Protein AF-A0A8T9Q8M3-F1 (afdb_monomer)

InterPro domains:
  IPR001387 Cro/C1-type, helix-turn-helix domain [cd00093] (15-59)
  IPR010982 Lambda repressor-like, DNA-binding domain superfamily [G3DSA:1.10.260.40] (13-67)
  IPR010982 Lambda repressor-like, DNA-binding domain superfamily [SSF47413] (11-54)

Structure (mmCIF, N/CA/C/O backbone):
data_AF-A0A8T9Q8M3-F1
#
_entry.id   AF-A0A8T9Q8M3-F1
#
loop_
_atom_site.group_PDB
_atom_site.id
_atom_site.type_symbol
_atom_site.label_atom_id
_atom_site.label_alt_id
_atom_site.label_comp_id
_atom_site.label_asym_id
_atom_site.label_entity_id
_atom_site.label_seq_id
_atom_site.pdbx_PDB_ins_code
_atom_site.Cartn_x
_atom_site.Cartn_y
_atom_site.Cartn_z
_atom_site.occupancy
_atom_site.B_iso_or_equiv
_atom_site.auth_seq_id
_atom_site.auth_comp_id
_atom_site.auth_asym_id
_atom_site.auth_atom_id
_atom_site.pdbx_PDB_model_num
ATOM 1 N N . MET A 1 1 ? -10.009 -5.268 -59.974 1.00 33.75 1 MET A N 1
ATOM 2 C CA . MET A 1 1 ? -9.414 -4.330 -58.999 1.00 33.75 1 MET A CA 1
ATOM 3 C C . MET A 1 1 ? -8.338 -5.084 -58.240 1.00 33.75 1 MET A C 1
ATOM 5 O O . MET A 1 1 ? -8.672 -5.880 -57.376 1.00 33.75 1 MET A O 1
ATOM 9 N N . ALA A 1 2 ? -7.077 -4.929 -58.644 1.00 32.22 2 ALA A N 1
ATOM 10 C CA . ALA A 1 2 ? -5.934 -5.533 -57.966 1.00 32.22 2 ALA A CA 1
ATOM 11 C C . ALA A 1 2 ? -5.326 -4.473 -57.043 1.00 32.22 2 ALA A C 1
ATOM 13 O O . ALA A 1 2 ? -4.961 -3.393 -57.504 1.00 32.22 2 ALA A O 1
ATOM 14 N N . ILE A 1 3 ? -5.287 -4.757 -55.744 1.00 35.19 3 ILE A N 1
ATOM 15 C CA . ILE A 1 3 ? -4.583 -3.935 -54.763 1.00 35.19 3 ILE A CA 1
ATOM 16 C C . ILE A 1 3 ? -3.113 -4.335 -54.886 1.00 35.19 3 ILE A C 1
ATOM 18 O O . ILE A 1 3 ? -2.726 -5.419 -54.455 1.00 35.19 3 ILE A O 1
ATOM 22 N N . SER A 1 4 ? -2.321 -3.506 -55.564 1.00 31.88 4 SER A N 1
ATOM 23 C CA . SER A 1 4 ? -0.867 -3.667 -55.616 1.00 31.88 4 SER A CA 1
ATOM 24 C C . SER A 1 4 ? -0.295 -3.599 -54.195 1.00 31.88 4 SER A C 1
ATOM 26 O O . SER A 1 4 ? -0.785 -2.791 -53.402 1.00 31.88 4 SER A O 1
ATOM 28 N N . PRO A 1 5 ? 0.738 -4.391 -53.857 1.00 40.44 5 PRO A N 1
ATOM 29 C CA . PRO A 1 5 ? 1.439 -4.236 -52.590 1.00 40.44 5 PRO A CA 1
ATOM 30 C C . PRO A 1 5 ? 2.036 -2.827 -52.571 1.00 40.44 5 PRO A C 1
ATOM 32 O O . PRO A 1 5 ? 2.904 -2.498 -53.378 1.00 40.44 5 PRO A O 1
ATOM 35 N N . THR A 1 6 ? 1.507 -1.955 -51.716 1.00 45.59 6 THR A N 1
ATOM 36 C CA . THR A 1 6 ? 2.051 -0.616 -51.509 1.00 45.59 6 THR A CA 1
ATOM 37 C C . THR A 1 6 ? 3.462 -0.784 -50.978 1.00 45.59 6 THR A C 1
ATOM 39 O O . THR A 1 6 ? 3.638 -1.157 -49.821 1.00 45.59 6 THR A O 1
ATOM 42 N N . ALA A 1 7 ? 4.459 -0.546 -51.832 1.00 58.16 7 ALA A N 1
ATOM 43 C CA . ALA A 1 7 ? 5.815 -0.305 -51.377 1.00 58.16 7 ALA A CA 1
ATOM 44 C C . ALA A 1 7 ? 5.723 0.834 -50.359 1.00 58.16 7 ALA A C 1
ATOM 46 O O . ALA A 1 7 ? 5.338 1.951 -50.718 1.00 58.16 7 ALA A O 1
ATOM 47 N N . GLU A 1 8 ? 5.954 0.525 -49.084 1.00 67.44 8 GLU A N 1
ATOM 48 C CA . GLU A 1 8 ? 5.949 1.547 -48.047 1.00 67.44 8 GLU A CA 1
ATOM 49 C C . GLU A 1 8 ? 6.937 2.643 -48.455 1.00 67.44 8 GLU A C 1
ATOM 51 O O . GLU A 1 8 ? 8.046 2.336 -48.910 1.00 67.44 8 GLU A O 1
ATOM 56 N N . PRO A 1 9 ? 6.549 3.925 -48.356 1.00 84.00 9 PRO A N 1
ATOM 57 C CA . PRO A 1 9 ? 7.430 5.004 -48.756 1.00 84.00 9 PRO A CA 1
ATOM 58 C C . PRO A 1 9 ? 8.702 4.909 -47.919 1.00 84.00 9 PRO A C 1
ATOM 60 O O 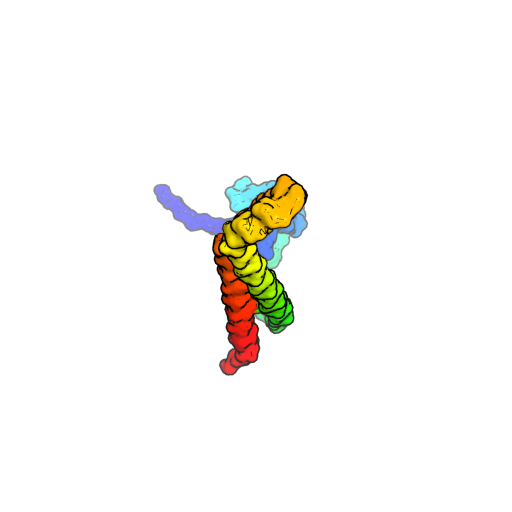. PRO A 1 9 ? 8.638 4.876 -46.692 1.00 84.00 9 PRO A O 1
ATOM 63 N N . LEU A 1 10 ? 9.861 4.886 -48.582 1.00 86.56 10 LEU A N 1
ATOM 64 C CA . LEU A 1 10 ? 11.180 4.720 -47.955 1.00 86.56 10 LEU A CA 1
ATOM 65 C C . LEU A 1 10 ? 11.380 5.635 -46.736 1.00 86.56 10 LEU A C 1
ATOM 67 O O . LEU A 1 10 ? 12.017 5.263 -45.756 1.00 86.56 10 LEU A O 1
ATOM 71 N N . LEU A 1 11 ? 10.783 6.826 -46.784 1.00 90.19 11 LEU A N 1
ATOM 72 C CA . LEU A 1 11 ? 10.807 7.804 -45.708 1.00 90.19 11 LEU A CA 1
ATOM 73 C C . LEU A 1 11 ? 10.121 7.306 -44.419 1.00 90.19 11 LEU A C 1
ATOM 75 O O . LEU A 1 11 ? 10.663 7.511 -43.334 1.00 90.19 11 LEU A O 1
ATOM 79 N N . LEU A 1 12 ? 8.990 6.602 -44.524 1.00 91.56 12 LEU A N 1
ATOM 80 C CA . LEU A 1 12 ? 8.298 5.987 -43.385 1.00 91.56 12 LEU A CA 1
ATOM 81 C C . LEU A 1 12 ? 9.119 4.838 -42.785 1.00 91.56 12 LEU A C 1
ATOM 83 O O . LEU A 1 12 ? 9.192 4.708 -41.561 1.00 91.56 12 LEU A O 1
ATOM 87 N N . VAL A 1 13 ? 9.773 4.043 -43.636 1.00 90.81 13 VAL A N 1
ATOM 88 C CA . VAL A 1 13 ? 10.648 2.940 -43.210 1.00 90.81 13 VAL A CA 1
ATOM 89 C C . VAL A 1 13 ? 11.838 3.485 -42.418 1.00 90.81 13 VAL A C 1
ATOM 91 O O . VAL A 1 13 ? 12.086 3.044 -41.299 1.00 90.81 13 VAL A O 1
ATOM 94 N N . VAL A 1 14 ? 12.520 4.509 -42.945 1.00 92.06 14 VAL A N 1
ATOM 95 C CA . VAL A 1 14 ? 13.632 5.194 -42.262 1.00 92.06 14 VAL A CA 1
ATOM 96 C C . VAL A 1 14 ? 13.168 5.781 -40.928 1.00 92.06 14 VAL A C 1
ATOM 98 O O . VAL A 1 14 ? 13.816 5.580 -39.902 1.00 92.06 14 VAL A O 1
ATOM 101 N N . ARG A 1 15 ? 12.023 6.471 -40.912 1.00 93.56 15 ARG A N 1
ATOM 102 C CA . ARG A 1 15 ? 11.483 7.083 -39.694 1.00 93.56 15 ARG A CA 1
ATOM 103 C C . ARG A 1 15 ? 11.196 6.044 -38.611 1.00 93.56 15 ARG A C 1
ATOM 105 O O . ARG A 1 15 ? 11.545 6.255 -37.454 1.00 93.56 15 ARG A O 1
ATOM 112 N N . THR A 1 16 ? 10.581 4.930 -38.993 1.00 90.38 16 THR A N 1
ATOM 113 C CA . THR A 1 16 ? 10.228 3.842 -38.073 1.00 90.38 16 THR A CA 1
ATOM 114 C C . THR A 1 16 ? 11.473 3.129 -37.555 1.00 90.38 16 THR A C 1
ATOM 116 O O . THR A 1 16 ? 11.570 2.884 -36.358 1.00 90.38 16 THR A O 1
ATOM 119 N N . TYR A 1 17 ? 12.452 2.871 -38.426 1.00 91.31 17 TYR A N 1
ATOM 120 C CA . TYR A 1 17 ? 13.710 2.220 -38.060 1.00 91.31 17 TYR A CA 1
ATOM 121 C C . TYR A 1 17 ? 14.501 3.011 -37.008 1.00 91.31 17 TYR A C 1
ATOM 123 O O . TYR A 1 17 ? 15.007 2.434 -36.050 1.00 91.31 17 TYR A O 1
ATOM 131 N N . TYR A 1 18 ? 14.570 4.338 -37.152 1.00 92.25 18 TYR A N 1
ATOM 132 C CA . TYR A 1 18 ? 15.295 5.209 -36.219 1.00 92.25 18 TYR A CA 1
ATOM 133 C C . TYR A 1 18 ? 14.436 5.767 -35.073 1.00 92.25 18 TYR A C 1
ATOM 135 O O . TYR A 1 18 ? 14.964 6.463 -34.209 1.00 92.25 18 TYR A O 1
ATOM 143 N N . GLY A 1 19 ? 13.126 5.502 -35.054 1.00 93.50 19 GLY A N 1
ATOM 144 C CA . GLY A 1 19 ? 12.210 6.053 -34.050 1.00 93.50 19 GLY A CA 1
ATOM 145 C C . GLY A 1 19 ? 12.036 7.577 -34.115 1.00 93.50 19 GLY A C 1
ATOM 146 O O . GLY A 1 19 ? 11.724 8.193 -33.101 1.00 93.50 19 GLY A O 1
ATOM 147 N N . LEU A 1 20 ? 12.237 8.191 -35.287 1.00 96.00 20 LEU A N 1
ATOM 148 C CA . LEU A 1 20 ? 12.188 9.647 -35.457 1.00 96.00 20 LEU A CA 1
ATOM 149 C C . LEU A 1 20 ? 10.745 10.176 -35.537 1.00 96.00 20 LEU A C 1
ATOM 151 O O . LEU A 1 20 ? 9.837 9.558 -36.107 1.00 96.00 20 LEU A O 1
ATOM 155 N N . ALA A 1 21 ? 10.525 11.387 -35.039 1.00 95.50 21 ALA A N 1
ATOM 156 C CA . ALA A 1 21 ? 9.340 12.176 -35.339 1.00 95.50 21 ALA A CA 1
ATOM 157 C C . ALA A 1 21 ? 9.430 12.792 -36.751 1.00 95.50 21 ALA A C 1
ATOM 159 O O . ALA A 1 21 ? 10.511 13.026 -37.292 1.00 95.50 21 ALA A O 1
ATOM 160 N N . GLN A 1 22 ? 8.280 13.129 -37.355 1.00 95.81 22 GLN A N 1
ATOM 161 C CA . GLN A 1 22 ? 8.247 13.790 -38.674 1.00 95.81 22 GLN A CA 1
ATOM 162 C C . GLN A 1 22 ? 9.011 15.121 -38.690 1.00 95.81 22 GLN A C 1
ATOM 164 O O . GLN A 1 22 ? 9.581 15.478 -39.716 1.00 95.81 22 GLN A O 1
ATOM 169 N N . GLN A 1 23 ? 8.996 15.862 -37.576 1.00 97.31 23 GLN A N 1
ATOM 170 C CA . GLN A 1 23 ? 9.712 17.133 -37.460 1.00 97.31 23 GLN A CA 1
ATOM 171 C C . GLN A 1 23 ? 11.229 16.919 -37.466 1.00 97.31 23 GLN A C 1
ATOM 173 O O . GLN A 1 23 ? 11.918 17.567 -38.239 1.00 97.31 23 GLN A O 1
ATOM 178 N N . GLU A 1 24 ? 11.731 15.958 -36.690 1.00 96.81 24 GLU A N 1
ATOM 179 C CA . GLU A 1 24 ? 13.166 15.650 -36.604 1.00 96.81 24 GLU A CA 1
ATOM 180 C C . GLU A 1 24 ? 13.723 15.204 -37.960 1.00 96.81 24 GLU A C 1
ATOM 182 O O . GLU A 1 24 ? 14.799 15.628 -38.385 1.00 96.81 24 GLU A O 1
ATOM 187 N N . LEU A 1 25 ? 12.949 14.394 -38.687 1.00 96.06 25 LEU A N 1
ATOM 188 C CA . LEU A 1 25 ? 13.306 13.987 -40.040 1.00 96.06 25 LEU A CA 1
ATOM 189 C C . LEU A 1 25 ? 13.241 15.162 -41.026 1.00 96.06 25 LEU A C 1
ATOM 191 O O . LEU A 1 25 ? 14.103 15.278 -41.892 1.00 96.06 25 LEU A O 1
ATOM 195 N N . ALA A 1 26 ? 12.263 16.060 -40.892 1.00 96.56 26 ALA A N 1
ATOM 196 C CA . ALA A 1 26 ? 12.169 17.260 -41.720 1.00 96.56 26 ALA A CA 1
ATOM 197 C C . ALA A 1 26 ? 13.371 18.197 -41.511 1.00 96.56 26 ALA A C 1
ATOM 199 O O . ALA A 1 26 ? 13.962 18.653 -42.493 1.00 96.56 26 ALA A O 1
ATOM 200 N N . ASP A 1 27 ? 13.775 18.405 -40.256 1.00 97.25 27 ASP A N 1
ATOM 201 C CA . ASP A 1 27 ? 14.932 19.220 -39.881 1.00 97.25 27 ASP A CA 1
ATOM 202 C C . ASP A 1 27 ? 16.225 18.631 -40.461 1.00 97.25 27 ASP A C 1
ATOM 204 O O . ASP A 1 27 ? 17.016 19.344 -41.085 1.00 97.25 27 ASP A O 1
ATOM 208 N N . PHE A 1 28 ? 16.404 17.308 -40.360 1.00 95.88 28 PHE A N 1
ATOM 209 C CA . PHE A 1 28 ? 17.540 16.615 -40.971 1.00 95.88 28 PHE A CA 1
ATOM 210 C C . PHE A 1 28 ? 17.555 16.752 -42.501 1.00 95.88 28 PHE A C 1
ATOM 212 O O . PHE A 1 28 ? 18.598 17.017 -43.104 1.00 95.88 28 PHE A O 1
ATOM 219 N N . LEU A 1 29 ? 16.400 16.601 -43.150 1.00 95.75 29 LEU A N 1
ATOM 220 C CA . LEU A 1 29 ? 16.265 16.696 -44.604 1.00 95.75 29 LEU A CA 1
ATOM 221 C C . LEU A 1 29 ? 16.312 18.146 -45.125 1.00 95.75 29 LEU A C 1
ATOM 223 O O . LEU A 1 29 ? 16.488 18.346 -46.327 1.00 95.75 29 LEU A O 1
ATOM 227 N N . GLY A 1 30 ? 16.194 19.149 -44.248 1.00 96.38 30 GLY A N 1
ATOM 228 C CA . GLY A 1 30 ? 16.134 20.565 -44.620 1.00 96.38 30 GLY A CA 1
ATOM 229 C C . GLY A 1 30 ? 14.821 20.952 -45.309 1.00 96.38 30 GLY A C 1
ATOM 230 O O . GLY A 1 30 ? 14.818 21.801 -46.200 1.00 96.38 30 GLY A O 1
ATOM 231 N N . VAL A 1 31 ? 13.713 20.303 -44.943 1.00 96.62 31 VAL A N 1
ATOM 232 C CA . VAL A 1 31 ? 12.375 20.540 -45.508 1.00 96.62 31 VAL A CA 1
ATOM 233 C C . VAL A 1 31 ? 11.361 20.833 -44.405 1.00 96.62 31 VAL A C 1
ATOM 235 O O . VAL A 1 31 ? 11.651 20.704 -43.222 1.00 96.62 31 VAL A O 1
ATOM 238 N N . SER A 1 32 ? 10.140 21.228 -44.768 1.00 97.44 32 SER A N 1
ATOM 239 C CA . SER A 1 32 ? 9.074 21.398 -43.779 1.00 97.44 32 SER A CA 1
ATOM 240 C C . SER A 1 32 ? 8.455 20.056 -43.379 1.00 97.44 32 SER A C 1
ATOM 242 O O . SER A 1 32 ? 8.315 19.142 -44.196 1.00 97.44 32 SER A O 1
ATOM 244 N N . ARG A 1 33 ? 7.969 19.963 -42.137 1.00 97.06 33 ARG A N 1
ATOM 245 C CA . ARG A 1 33 ? 7.187 18.812 -41.654 1.00 97.06 33 ARG A CA 1
ATOM 246 C C . ARG A 1 33 ? 5.977 18.49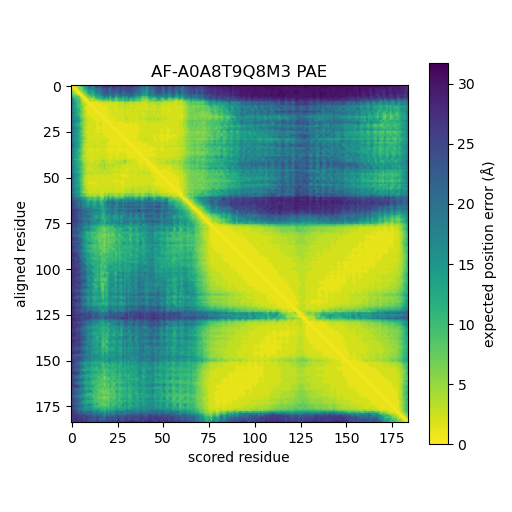9 -42.538 1.00 97.06 33 ARG A C 1
ATOM 248 O O . ARG A 1 33 ? 5.661 17.336 -42.767 1.00 97.06 33 ARG A O 1
ATOM 255 N N . GLY A 1 34 ? 5.307 19.531 -43.054 1.00 96.56 34 GLY A N 1
ATOM 256 C CA . GLY A 1 34 ? 4.176 19.361 -43.970 1.00 96.56 34 GLY A CA 1
ATOM 257 C C . GLY A 1 34 ? 4.579 18.668 -45.273 1.00 96.56 34 GLY A C 1
ATOM 258 O O . GLY A 1 34 ? 3.830 17.834 -45.777 1.00 96.56 34 GLY A O 1
ATOM 259 N N . LEU A 1 35 ? 5.779 18.953 -45.794 1.00 94.00 35 LEU A N 1
ATOM 260 C CA . LEU A 1 35 ? 6.298 18.259 -46.969 1.00 94.00 35 LEU A CA 1
ATOM 261 C C . LEU A 1 35 ? 6.589 16.787 -46.665 1.00 94.00 35 LEU A C 1
ATOM 263 O O . LEU A 1 35 ? 6.218 15.936 -47.466 1.00 94.00 35 LEU A O 1
ATOM 267 N N . VAL A 1 36 ? 7.161 16.482 -45.497 1.00 94.19 36 VAL A N 1
ATOM 268 C CA . VAL A 1 36 ? 7.370 15.099 -45.037 1.00 94.19 36 VAL A CA 1
ATOM 269 C C . VAL A 1 36 ? 6.054 14.316 -45.000 1.00 94.19 36 VAL A C 1
ATOM 271 O O . VAL A 1 36 ? 5.967 13.256 -45.610 1.00 94.19 36 VAL A O 1
ATOM 274 N N . ALA A 1 37 ? 4.997 14.863 -44.392 1.00 94.25 37 ALA A N 1
ATOM 275 C CA . ALA A 1 37 ? 3.688 14.203 -44.338 1.00 94.25 37 ALA A CA 1
ATOM 276 C C . ALA A 1 37 ? 3.066 13.977 -45.735 1.00 94.25 37 ALA A C 1
ATOM 278 O O . ALA A 1 37 ? 2.439 12.948 -45.999 1.00 94.25 37 ALA A O 1
ATOM 279 N N . LEU A 1 38 ? 3.248 14.925 -46.660 1.00 93.00 38 LEU A N 1
ATOM 280 C CA . LEU A 1 38 ? 2.783 14.780 -48.043 1.00 93.00 38 LEU A CA 1
ATOM 281 C C . LEU A 1 38 ? 3.583 13.726 -48.820 1.00 93.00 38 LEU A C 1
ATOM 283 O O . LEU A 1 38 ? 3.016 13.040 -49.666 1.00 93.00 38 LEU A O 1
ATOM 287 N N . VAL A 1 39 ? 4.874 13.570 -48.533 1.00 92.56 39 VAL A N 1
ATOM 288 C CA . VAL A 1 39 ? 5.714 12.526 -49.135 1.00 92.56 39 VAL A CA 1
ATOM 289 C C . VAL A 1 39 ? 5.361 11.146 -48.575 1.00 92.56 39 VAL A C 1
ATOM 291 O O . VAL A 1 39 ? 5.188 10.210 -49.351 1.00 92.56 39 VAL A O 1
ATOM 294 N N . GLU A 1 40 ? 5.161 11.012 -47.258 1.00 92.19 40 GLU A N 1
ATOM 295 C CA . GLU A 1 40 ? 4.717 9.751 -46.630 1.00 92.19 40 GLU A CA 1
ATOM 296 C C . GLU A 1 40 ? 3.347 9.285 -47.146 1.00 92.19 40 GLU A C 1
ATOM 298 O O . GLU A 1 40 ? 3.051 8.097 -47.155 1.00 92.19 40 GLU A O 1
ATOM 303 N N . THR A 1 41 ? 2.499 10.203 -47.606 1.00 91.06 41 THR A N 1
ATOM 304 C CA . THR A 1 41 ? 1.191 9.870 -48.197 1.00 91.06 41 THR A CA 1
ATOM 305 C C . THR A 1 41 ? 1.235 9.711 -49.720 1.00 91.06 41 THR A C 1
ATOM 307 O O . THR A 1 41 ? 0.188 9.555 -50.351 1.00 91.06 41 THR A O 1
ATOM 310 N N . GLY A 1 42 ? 2.423 9.781 -50.333 1.00 88.94 42 GLY A N 1
ATOM 311 C CA . GLY A 1 42 ? 2.614 9.683 -51.783 1.00 88.94 42 GLY A CA 1
ATOM 312 C C . GLY A 1 42 ? 2.031 10.860 -52.574 1.00 88.94 42 GLY A C 1
ATOM 313 O O . GLY A 1 42 ? 1.849 10.769 -53.785 1.00 88.94 42 GLY A O 1
ATOM 314 N N . ARG A 1 43 ? 1.698 11.970 -51.904 1.00 90.88 43 ARG A N 1
ATOM 315 C CA . ARG A 1 43 ? 1.089 13.167 -52.508 1.00 90.88 43 ARG A CA 1
ATOM 316 C C . ARG A 1 43 ? 2.118 14.133 -53.089 1.00 90.88 43 ARG A C 1
ATOM 318 O O . ARG A 1 43 ? 1.750 14.973 -53.908 1.00 90.88 43 ARG A O 1
ATOM 325 N N . ARG A 1 44 ? 3.380 14.053 -52.657 1.00 90.81 44 ARG A N 1
ATOM 326 C CA . ARG A 1 44 ? 4.503 14.847 -53.179 1.00 90.81 44 ARG A CA 1
ATOM 327 C C . ARG A 1 44 ? 5.787 14.031 -53.235 1.00 90.81 44 ARG A C 1
ATOM 329 O O . ARG A 1 44 ? 5.934 13.051 -52.514 1.00 90.81 44 ARG A O 1
ATOM 336 N N . THR A 1 45 ? 6.717 14.483 -54.066 1.00 90.25 45 THR A N 1
ATOM 337 C CA . THR A 1 45 ? 8.100 14.003 -54.105 1.00 90.25 45 THR A CA 1
ATOM 338 C C . THR A 1 45 ? 9.004 14.920 -53.281 1.00 90.25 45 THR A C 1
ATOM 340 O O . THR A 1 45 ? 8.673 16.085 -53.031 1.00 90.25 45 THR A O 1
ATOM 343 N N . LEU A 1 46 ?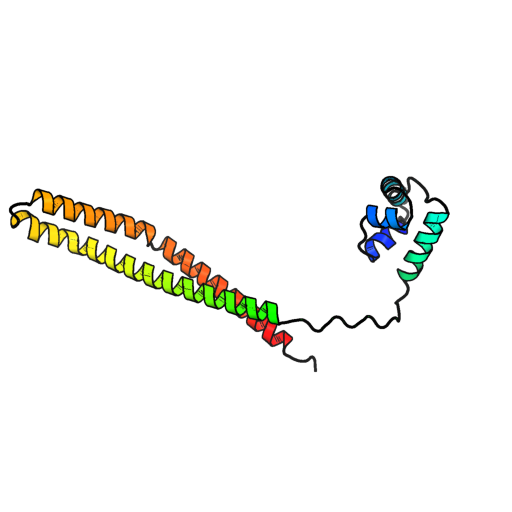 10.132 14.384 -52.815 1.00 91.44 46 LEU A N 1
ATOM 344 C CA . LEU A 1 46 ? 11.132 15.172 -52.102 1.00 91.44 46 LEU A CA 1
ATOM 345 C C . LEU A 1 46 ? 11.938 16.020 -53.093 1.00 91.44 46 LEU A C 1
ATOM 347 O O . LEU A 1 46 ? 12.115 15.635 -54.246 1.00 91.44 46 LEU A O 1
ATOM 351 N N . PRO A 1 47 ? 12.449 17.184 -52.666 1.00 93.06 47 PRO A N 1
ATOM 352 C CA . PRO A 1 47 ? 13.414 17.913 -53.467 1.00 93.06 47 PRO A CA 1
ATOM 353 C C . PRO A 1 47 ? 14.729 17.111 -53.547 1.00 93.06 47 PRO A C 1
ATOM 355 O O . PRO A 1 47 ? 15.116 16.493 -52.550 1.00 93.06 47 PRO A O 1
ATOM 358 N N . PRO A 1 48 ? 15.476 17.185 -54.665 1.00 92.44 48 PRO A N 1
ATOM 359 C CA . PRO A 1 48 ? 16.726 16.442 -54.856 1.00 92.44 48 PRO A CA 1
ATOM 360 C C . PRO A 1 48 ? 17.730 16.491 -53.684 1.00 92.44 48 PRO A C 1
ATOM 362 O O . PRO A 1 48 ? 18.257 15.443 -53.314 1.00 92.44 48 PRO A O 1
ATOM 365 N N . PRO A 1 49 ? 17.995 17.641 -53.020 1.00 91.31 49 PRO A N 1
ATOM 366 C CA . PRO A 1 49 ? 18.908 17.659 -51.872 1.00 91.31 49 PRO A CA 1
ATOM 367 C C . PRO A 1 49 ? 18.405 16.840 -50.672 1.00 91.31 49 PRO A C 1
ATOM 369 O O . PRO A 1 49 ? 19.215 16.275 -49.938 1.00 91.31 49 PRO A O 1
ATOM 372 N N . ALA A 1 50 ? 17.087 16.749 -50.471 1.00 92.81 50 ALA A N 1
ATOM 373 C CA . ALA A 1 50 ? 16.498 15.925 -49.421 1.00 92.81 50 ALA A CA 1
ATOM 374 C C . ALA A 1 50 ? 16.526 14.436 -49.796 1.00 92.81 50 ALA A C 1
ATOM 376 O O . ALA A 1 50 ? 16.754 13.601 -48.927 1.00 92.81 50 ALA A O 1
ATOM 377 N N . GLU A 1 51 ? 16.371 14.088 -51.076 1.00 92.50 51 GLU A N 1
ATOM 378 C CA . GLU A 1 51 ? 16.513 12.702 -51.546 1.00 92.50 51 GLU A CA 1
ATOM 379 C C . GLU A 1 51 ? 17.924 12.160 -51.303 1.00 92.50 51 GLU A C 1
ATOM 381 O O . GLU A 1 51 ? 18.072 11.050 -50.798 1.00 92.50 51 GLU A O 1
ATOM 386 N N . VAL A 1 52 ? 18.962 12.965 -51.561 1.00 92.75 52 VAL A N 1
ATOM 387 C CA . VAL A 1 52 ? 20.356 12.587 -51.271 1.00 92.75 52 VAL A CA 1
ATOM 388 C C . VAL A 1 52 ? 20.557 12.327 -49.774 1.00 92.75 52 VAL A C 1
ATOM 390 O O . VAL A 1 52 ? 21.167 11.330 -49.394 1.00 92.75 52 VAL A O 1
ATOM 393 N N . ARG A 1 53 ? 20.011 13.184 -48.902 1.00 92.38 53 ARG A N 1
ATOM 394 C CA . ARG A 1 53 ? 20.090 12.996 -47.442 1.00 92.38 53 ARG A CA 1
ATOM 395 C C . ARG A 1 53 ? 19.307 11.772 -46.966 1.00 92.38 53 ARG A C 1
ATOM 397 O O . ARG A 1 53 ? 19.786 11.046 -46.098 1.00 92.38 53 ARG A O 1
ATOM 404 N N . LEU A 1 54 ? 18.133 11.519 -47.543 1.00 92.38 54 LEU A N 1
ATOM 405 C CA . LEU A 1 54 ? 17.345 10.324 -47.249 1.00 92.38 54 LEU A CA 1
ATOM 406 C C . LEU A 1 54 ? 18.082 9.054 -47.692 1.00 92.38 54 LEU A C 1
ATOM 408 O O . LEU A 1 54 ? 18.103 8.078 -46.945 1.00 92.38 54 LEU A O 1
ATOM 412 N N . ALA A 1 55 ? 18.733 9.084 -48.859 1.00 90.75 55 ALA A N 1
ATOM 413 C CA . ALA A 1 55 ? 19.537 7.978 -49.363 1.00 90.75 55 ALA A CA 1
ATOM 414 C C . ALA A 1 55 ? 20.658 7.606 -48.376 1.00 90.75 55 ALA A C 1
ATOM 416 O O . ALA A 1 55 ? 20.832 6.422 -48.084 1.00 90.75 55 ALA A O 1
ATOM 417 N N . LEU A 1 56 ? 21.336 8.602 -47.785 1.00 90.31 56 LEU A N 1
ATOM 418 C CA . LEU A 1 56 ? 22.360 8.382 -46.755 1.00 90.31 56 LEU A CA 1
ATOM 419 C C . LEU A 1 56 ? 21.815 7.642 -45.526 1.00 90.31 56 LEU A C 1
ATOM 421 O O . LEU A 1 56 ? 22.440 6.687 -45.078 1.00 90.31 56 LEU A O 1
ATOM 425 N N . LEU A 1 57 ? 20.648 8.033 -45.001 1.00 89.44 57 LEU A N 1
ATOM 426 C CA . LEU A 1 57 ? 20.028 7.326 -43.872 1.00 89.44 57 LEU A CA 1
ATOM 427 C C . LEU A 1 57 ? 19.580 5.915 -44.267 1.00 89.44 57 LEU A C 1
ATOM 429 O O . LEU A 1 57 ? 19.845 4.951 -43.553 1.00 89.44 57 LEU A O 1
ATOM 433 N N . SER A 1 58 ? 18.936 5.778 -45.426 1.00 90.81 58 SER A N 1
ATOM 434 C CA . SER A 1 58 ? 18.405 4.493 -45.889 1.00 90.81 58 SER A CA 1
ATOM 435 C C . SER A 1 58 ? 19.488 3.446 -46.165 1.00 90.81 58 SER A C 1
ATOM 437 O O . SER A 1 58 ? 19.241 2.256 -45.979 1.00 90.81 58 SER A O 1
ATOM 439 N N . ALA A 1 59 ? 20.711 3.867 -46.510 1.00 88.12 59 ALA A N 1
ATOM 440 C CA . ALA A 1 59 ? 21.848 2.972 -46.726 1.00 88.12 59 ALA A CA 1
ATOM 441 C C . ALA A 1 59 ? 22.214 2.133 -45.484 1.00 88.12 59 ALA A C 1
ATOM 443 O O . ALA A 1 59 ? 22.875 1.100 -45.605 1.00 88.12 59 ALA A O 1
ATOM 444 N N . HIS A 1 60 ? 21.770 2.557 -44.298 1.00 81.19 60 HIS A N 1
ATOM 445 C CA . HIS A 1 60 ? 22.016 1.890 -43.020 1.00 81.19 60 HIS A CA 1
ATOM 446 C C . HIS A 1 60 ? 20.789 1.158 -42.453 1.00 81.19 60 HIS A C 1
ATOM 448 O O . HIS A 1 60 ? 20.910 0.494 -41.429 1.00 81.19 60 HIS A O 1
ATOM 454 N N . VAL A 1 61 ? 19.630 1.231 -43.119 1.00 81.75 61 VAL A N 1
ATOM 455 C CA . VAL A 1 61 ? 18.370 0.607 -42.664 1.00 81.75 61 VAL A CA 1
ATOM 456 C C . VAL A 1 61 ? 18.323 -0.904 -42.942 1.00 81.75 61 VAL A C 1
ATOM 458 O O . VAL A 1 61 ? 17.520 -1.621 -42.356 1.00 81.75 61 VAL A O 1
ATOM 461 N N . SER A 1 62 ? 19.204 -1.427 -43.798 1.00 64.50 62 SER A N 1
ATOM 462 C CA . SER A 1 62 ? 19.266 -2.869 -44.118 1.00 64.50 62 SER A CA 1
ATOM 463 C C . SER A 1 62 ? 20.662 -3.469 -44.016 1.00 64.50 62 SER A C 1
ATOM 465 O O . SER A 1 62 ? 20.842 -4.669 -44.207 1.00 64.50 62 SER A O 1
ATOM 467 N N . ARG A 1 63 ? 21.671 -2.644 -43.734 1.00 59.97 63 ARG A N 1
ATOM 468 C CA . ARG A 1 63 ? 23.030 -3.127 -43.541 1.00 59.97 63 ARG A CA 1
ATOM 469 C C . ARG A 1 63 ? 23.126 -3.545 -42.084 1.00 59.97 63 ARG A C 1
ATOM 471 O O . ARG A 1 63 ? 23.112 -2.671 -41.223 1.00 59.97 63 ARG A O 1
ATOM 478 N N . GLU A 1 64 ? 23.198 -4.851 -41.818 1.00 51.78 64 GLU A N 1
ATOM 479 C CA . GLU A 1 64 ? 23.679 -5.368 -40.534 1.00 51.78 64 GLU A CA 1
ATOM 480 C C . GLU A 1 64 ? 25.010 -4.671 -40.256 1.00 51.78 64 GLU A C 1
ATOM 482 O O . GLU A 1 64 ? 26.041 -4.962 -40.868 1.00 51.78 64 GLU A O 1
ATOM 487 N N . ALA A 1 65 ? 24.955 -3.620 -39.446 1.00 51.84 65 ALA A N 1
ATOM 488 C CA . ALA A 1 65 ? 26.113 -2.812 -39.167 1.00 51.84 65 ALA A CA 1
ATOM 489 C C . ALA A 1 65 ? 27.041 -3.679 -38.319 1.00 51.84 65 ALA A C 1
ATOM 491 O O . ALA A 1 65 ? 26.808 -3.866 -37.131 1.00 51.84 65 ALA A O 1
ATOM 492 N N . THR A 1 66 ? 28.120 -4.181 -38.915 1.00 51.94 66 THR A N 1
ATOM 493 C CA . THR A 1 66 ? 29.245 -4.835 -38.227 1.00 51.94 66 THR A CA 1
ATOM 494 C C . THR A 1 66 ? 30.084 -3.850 -37.404 1.00 51.94 66 THR A C 1
ATOM 496 O O . THR A 1 66 ? 31.244 -4.112 -37.088 1.00 51.94 66 THR A O 1
ATOM 499 N N . CYS A 1 67 ? 29.517 -2.700 -37.029 1.00 54.75 67 CYS A N 1
ATOM 500 C CA . CYS A 1 67 ? 30.093 -1.893 -35.970 1.00 54.75 67 CYS A CA 1
ATOM 501 C C . CYS A 1 67 ? 29.928 -2.672 -34.663 1.00 54.75 67 CYS A C 1
ATOM 503 O O . CYS A 1 67 ? 28.824 -3.155 -34.401 1.00 54.75 67 CYS A O 1
ATOM 505 N N . PRO A 1 68 ? 30.974 -2.796 -33.829 1.00 56.34 68 PRO A N 1
ATOM 506 C CA . PRO A 1 68 ? 30.791 -3.316 -32.488 1.00 56.34 68 PRO A CA 1
ATOM 507 C C . PRO A 1 68 ? 29.834 -2.356 -31.785 1.00 56.34 68 PRO A C 1
ATOM 509 O O . PRO A 1 68 ? 30.205 -1.232 -31.441 1.00 56.34 68 PRO A O 1
ATOM 512 N N . ALA A 1 69 ? 28.572 -2.764 -31.654 1.00 60.84 69 ALA A N 1
ATOM 513 C CA . ALA A 1 69 ? 27.629 -2.071 -30.806 1.00 60.84 69 ALA A CA 1
ATOM 514 C C . ALA A 1 69 ? 28.309 -1.965 -29.443 1.00 60.84 69 ALA A C 1
ATOM 516 O O . ALA A 1 69 ? 28.737 -2.982 -28.893 1.00 60.84 69 ALA A O 1
ATOM 517 N N . SER A 1 70 ? 28.484 -0.738 -28.945 1.00 64.25 70 SER A N 1
ATOM 518 C CA . SER A 1 70 ? 28.948 -0.540 -27.577 1.00 64.25 70 SER A CA 1
ATOM 519 C C . SER A 1 70 ? 28.027 -1.376 -26.701 1.00 64.25 70 SER A C 1
ATOM 521 O O . SER A 1 70 ? 26.813 -1.152 -26.708 1.00 64.25 70 SER A O 1
ATOM 523 N N . SER A 1 71 ? 28.576 -2.413 -26.064 1.00 68.31 71 SER A N 1
ATOM 524 C CA . SER A 1 71 ? 27.789 -3.324 -25.246 1.00 68.31 71 SER A CA 1
ATOM 525 C C . SER A 1 71 ? 27.038 -2.471 -24.239 1.00 68.31 71 SER A C 1
ATOM 527 O O . SER A 1 71 ? 27.666 -1.686 -23.521 1.00 68.31 71 SER A O 1
ATOM 529 N N . LEU A 1 72 ? 25.709 -2.586 -24.225 1.00 69.56 72 LEU A N 1
ATOM 530 C CA . LEU A 1 72 ? 24.903 -1.913 -23.217 1.00 69.56 72 LEU A CA 1
ATOM 531 C C . LEU A 1 72 ? 25.522 -2.206 -21.844 1.00 69.56 72 LEU A C 1
ATOM 533 O O . LEU A 1 72 ? 25.936 -3.348 -21.603 1.00 69.56 72 LEU A O 1
ATOM 537 N N . PRO A 1 73 ? 25.640 -1.196 -20.964 1.00 72.25 73 PRO A N 1
ATOM 538 C CA . PRO A 1 73 ? 26.151 -1.435 -19.627 1.00 72.25 73 PRO A CA 1
ATOM 539 C C . PRO A 1 73 ? 25.308 -2.531 -18.977 1.00 72.25 73 PRO A C 1
ATOM 541 O O . PRO A 1 73 ? 24.091 -2.589 -19.180 1.00 72.25 73 PRO A O 1
ATOM 544 N N . ALA A 1 74 ? 25.969 -3.413 -18.227 1.00 73.62 74 ALA A N 1
ATOM 545 C CA . ALA A 1 74 ? 25.293 -4.485 -17.514 1.00 73.62 74 ALA A CA 1
ATOM 546 C C . ALA A 1 74 ? 24.098 -3.919 -16.722 1.00 73.62 74 ALA A C 1
ATOM 548 O O . ALA A 1 74 ? 24.193 -2.801 -16.199 1.00 73.62 74 ALA A O 1
ATOM 549 N N . PRO A 1 75 ? 22.975 -4.656 -16.639 1.00 76.38 75 PRO A N 1
ATOM 550 C CA . PRO A 1 75 ? 21.785 -4.176 -15.954 1.00 76.38 75 PRO A CA 1
ATOM 551 C C . PRO A 1 75 ? 22.137 -3.733 -14.531 1.00 76.38 75 PRO A C 1
ATOM 553 O O . PRO A 1 75 ? 22.659 -4.504 -13.725 1.00 76.38 75 PRO A O 1
ATOM 556 N N . ALA A 1 76 ? 21.866 -2.464 -14.228 1.00 85.38 76 ALA A N 1
ATOM 557 C CA . ALA A 1 76 ? 22.063 -1.924 -12.894 1.00 85.38 76 ALA A CA 1
ATOM 558 C C . ALA A 1 76 ? 20.924 -2.415 -11.991 1.00 85.38 76 ALA A C 1
ATOM 560 O O . ALA A 1 76 ? 19.792 -1.946 -12.085 1.00 85.38 76 ALA A O 1
ATOM 561 N N . TRP A 1 77 ? 21.224 -3.365 -11.105 1.00 90.19 77 TRP A N 1
ATOM 562 C CA . TRP A 1 77 ? 20.248 -3.957 -10.180 1.00 90.19 77 TRP A CA 1
ATOM 563 C C . TRP A 1 77 ? 19.976 -3.099 -8.929 1.00 90.19 77 TRP A C 1
ATOM 565 O O . TRP A 1 77 ? 19.042 -3.376 -8.174 1.00 90.19 77 TRP A O 1
ATOM 575 N N . GLU A 1 78 ? 20.756 -2.037 -8.701 1.00 92.19 78 GLU A N 1
ATOM 576 C CA . GLU A 1 78 ? 20.640 -1.159 -7.526 1.00 92.19 78 GLU A CA 1
ATOM 577 C C . GLU A 1 78 ? 19.249 -0.505 -7.367 1.00 92.19 78 GLU A C 1
ATOM 579 O O . GLU A 1 78 ? 18.696 -0.572 -6.260 1.00 92.19 78 GLU A O 1
ATOM 584 N N . PRO A 1 79 ? 18.618 0.071 -8.416 1.00 94.19 79 PRO A N 1
ATOM 585 C CA . PRO A 1 79 ? 17.283 0.658 -8.287 1.00 94.19 79 PRO A CA 1
ATOM 586 C C . PRO A 1 79 ? 16.244 -0.371 -7.834 1.00 94.19 79 PRO A C 1
ATOM 588 O O . PRO A 1 79 ? 15.364 -0.070 -7.025 1.00 94.19 79 PRO A O 1
ATOM 591 N N . LEU A 1 80 ? 16.388 -1.611 -8.301 1.00 94.81 80 LEU A N 1
ATOM 592 C CA . LEU A 1 80 ? 15.493 -2.708 -7.973 1.00 94.81 80 LEU A CA 1
ATOM 593 C C . LEU A 1 80 ? 15.675 -3.159 -6.507 1.00 94.81 80 LEU A C 1
ATOM 595 O O . LEU A 1 80 ? 14.693 -3.330 -5.783 1.00 94.81 80 LEU A O 1
ATOM 599 N N . GLN A 1 81 ? 16.915 -3.223 -6.008 1.00 96.19 81 GLN A N 1
ATOM 600 C CA . GLN A 1 81 ? 17.206 -3.452 -4.582 1.00 96.19 81 GLN A CA 1
ATOM 601 C C . GLN A 1 81 ? 16.685 -2.322 -3.680 1.00 96.19 81 GLN A C 1
ATOM 603 O O . GLN A 1 81 ? 16.233 -2.557 -2.555 1.00 96.19 81 GLN A O 1
ATOM 608 N N . LEU A 1 82 ? 16.786 -1.064 -4.121 1.00 97.19 82 LEU A N 1
ATOM 609 C CA . LEU A 1 82 ? 16.236 0.077 -3.386 1.00 97.19 82 LEU A CA 1
ATOM 610 C C . LEU A 1 82 ? 14.710 -0.020 -3.286 1.00 97.19 82 LEU A C 1
ATOM 612 O O . LEU A 1 82 ? 14.153 0.175 -2.202 1.00 97.19 82 LEU A O 1
ATOM 616 N N . HIS A 1 83 ? 14.053 -0.371 -4.389 1.00 97.38 83 HIS A N 1
ATOM 617 C CA . HIS A 1 83 ? 12.609 -0.570 -4.432 1.00 97.38 83 HIS A CA 1
ATOM 618 C C . HIS A 1 83 ? 12.155 -1.690 -3.489 1.00 97.38 83 HIS A C 1
ATOM 620 O O . HIS A 1 83 ? 11.273 -1.467 -2.660 1.00 97.38 83 HIS A O 1
ATOM 626 N N . GLN A 1 84 ? 12.841 -2.838 -3.493 1.00 98.19 84 GLN A N 1
ATOM 627 C CA . GLN A 1 84 ? 12.564 -3.936 -2.558 1.00 98.19 84 GLN A CA 1
ATOM 628 C C . GLN A 1 84 ? 12.580 -3.469 -1.094 1.00 98.19 84 GLN A C 1
ATOM 630 O O . GLN A 1 84 ? 11.635 -3.702 -0.336 1.00 98.19 84 GLN A O 1
ATOM 635 N N . ARG A 1 85 ? 13.647 -2.762 -0.696 1.00 98.44 85 ARG A N 1
ATOM 636 C CA . ARG A 1 85 ? 13.810 -2.229 0.667 1.00 98.44 85 ARG A CA 1
ATOM 637 C C . ARG A 1 85 ? 12.701 -1.242 1.027 1.00 98.44 85 ARG A C 1
ATOM 639 O O . ARG A 1 85 ? 12.240 -1.228 2.170 1.00 98.44 85 ARG A O 1
ATOM 646 N N . LYS A 1 86 ? 12.261 -0.426 0.066 1.00 98.56 86 LYS A N 1
ATOM 647 C CA . LYS A 1 86 ? 11.155 0.520 0.244 1.00 98.56 86 LYS A CA 1
ATOM 648 C C . LYS A 1 86 ? 9.838 -0.210 0.512 1.00 98.56 86 LYS A C 1
ATOM 650 O O . LYS A 1 86 ? 9.179 0.129 1.495 1.00 98.56 86 LYS A O 1
ATOM 655 N N . CYS A 1 87 ? 9.490 -1.218 -0.289 1.00 98.56 87 CYS A N 1
ATOM 656 C CA . CYS A 1 87 ? 8.266 -2.003 -0.101 1.00 98.56 87 CYS A CA 1
ATOM 657 C C . CYS A 1 87 ? 8.239 -2.693 1.270 1.00 98.56 87 CYS A C 1
ATOM 659 O O . CYS A 1 87 ? 7.256 -2.569 2.002 1.00 98.56 87 CYS A O 1
ATOM 661 N N . LEU A 1 88 ? 9.348 -3.325 1.674 1.00 98.69 88 LEU A N 1
ATOM 662 C CA . LEU A 1 88 ? 9.461 -3.982 2.982 1.00 98.69 88 LEU A CA 1
ATOM 663 C C . LEU A 1 88 ? 9.295 -2.999 4.149 1.00 98.69 88 LEU A C 1
ATOM 665 O O . LEU A 1 88 ? 8.544 -3.269 5.088 1.00 98.69 88 LEU A O 1
ATOM 669 N N . ARG A 1 89 ? 9.944 -1.830 4.080 1.00 98.75 89 ARG A N 1
ATOM 670 C CA . ARG A 1 89 ? 9.815 -0.790 5.112 1.00 98.75 89 ARG A CA 1
ATOM 671 C C . ARG A 1 89 ? 8.376 -0.285 5.225 1.00 98.75 89 ARG A C 1
ATOM 673 O O . ARG A 1 89 ? 7.874 -0.107 6.331 1.00 98.75 89 ARG A O 1
ATOM 680 N N . GLN A 1 90 ? 7.708 -0.065 4.093 1.00 98.69 90 GLN A N 1
ATOM 681 C CA . GLN A 1 90 ? 6.308 0.358 4.076 1.00 98.69 90 GLN A CA 1
ATOM 682 C C . GLN A 1 90 ? 5.389 -0.713 4.674 1.00 98.69 90 GLN A C 1
ATOM 684 O O . GLN A 1 90 ? 4.559 -0.389 5.521 1.00 98.69 90 GLN A O 1
ATOM 689 N N . ALA A 1 91 ? 5.576 -1.985 4.310 1.00 98.69 91 ALA A N 1
ATOM 690 C CA . ALA A 1 91 ? 4.811 -3.093 4.878 1.00 98.69 91 ALA A CA 1
ATOM 691 C C . ALA A 1 91 ? 4.985 -3.184 6.404 1.00 98.69 91 ALA A C 1
ATOM 693 O O . ALA A 1 91 ? 4.011 -3.369 7.132 1.00 98.69 91 ALA A O 1
ATOM 694 N N . GLN A 1 92 ? 6.209 -2.994 6.909 1.00 98.75 92 GLN A N 1
ATOM 695 C CA . GLN A 1 92 ? 6.477 -2.955 8.348 1.00 98.75 92 GLN A CA 1
ATOM 696 C C . GLN A 1 92 ? 5.749 -1.798 9.050 1.00 98.75 92 GLN A C 1
ATOM 698 O O . GLN A 1 92 ? 5.157 -2.015 10.107 1.00 98.75 92 GLN A O 1
ATOM 703 N N . GLY A 1 93 ? 5.745 -0.597 8.463 1.00 98.50 93 GLY A N 1
ATOM 704 C CA . GLY A 1 93 ? 4.998 0.544 9.003 1.00 98.50 93 GLY A CA 1
ATOM 705 C C . GLY A 1 93 ? 3.495 0.264 9.095 1.00 98.50 93 GLY A C 1
ATOM 706 O O . GLY A 1 93 ? 2.887 0.467 10.144 1.00 98.50 93 GLY A O 1
ATOM 707 N N . LEU A 1 94 ? 2.906 -0.306 8.040 1.00 98.50 94 LEU A N 1
ATOM 708 C CA . LEU A 1 94 ? 1.481 -0.656 8.027 1.00 98.50 94 LEU A CA 1
ATOM 709 C C . LEU A 1 94 ? 1.128 -1.767 9.026 1.00 98.50 94 LEU A C 1
ATOM 711 O O . LEU A 1 94 ? 0.036 -1.757 9.586 1.00 98.50 94 LEU A O 1
ATOM 715 N N . ARG A 1 95 ? 2.038 -2.711 9.299 1.00 98.75 95 ARG A N 1
ATOM 716 C CA . ARG A 1 95 ? 1.841 -3.717 10.357 1.00 98.75 95 ARG A CA 1
ATOM 717 C C . ARG A 1 95 ? 1.757 -3.099 11.744 1.00 98.75 95 ARG A C 1
ATOM 719 O O . ARG A 1 95 ? 0.923 -3.516 12.543 1.00 98.75 95 ARG A O 1
ATOM 726 N N . GLN A 1 96 ? 2.620 -2.128 12.031 1.00 98.75 96 GLN A N 1
ATOM 727 C CA . GLN A 1 96 ? 2.583 -1.404 13.300 1.00 98.75 96 GLN A CA 1
ATOM 728 C C . GLN A 1 96 ? 1.270 -0.627 13.434 1.00 98.75 96 GLN A C 1
ATOM 730 O O . GLN A 1 96 ? 0.620 -0.707 14.475 1.00 98.75 96 GLN A O 1
ATOM 735 N N . GLU A 1 97 ? 0.834 0.040 12.362 1.00 98.38 97 GLU A N 1
ATOM 736 C CA . GLU A 1 97 ? -0.461 0.725 12.327 1.00 98.38 97 GLU A CA 1
ATOM 737 C C . GLU A 1 97 ? -1.631 -0.249 12.545 1.00 98.38 97 GLU A C 1
ATOM 739 O O . GLU A 1 97 ? -2.527 0.020 13.347 1.00 98.38 97 GLU A O 1
ATOM 744 N N . LEU A 1 98 ? -1.614 -1.414 11.890 1.00 98.62 98 LEU A N 1
ATOM 745 C CA . LEU A 1 98 ? -2.632 -2.448 12.069 1.00 98.62 98 LEU A CA 1
ATOM 746 C C . LEU A 1 98 ? -2.698 -2.926 13.527 1.00 98.62 98 LEU A C 1
ATOM 748 O O . LEU A 1 98 ? -3.786 -2.974 14.102 1.00 98.62 98 LEU A O 1
ATOM 752 N N . ALA A 1 99 ? -1.550 -3.216 14.146 1.00 98.56 99 ALA A N 1
ATOM 753 C CA . ALA A 1 99 ? -1.476 -3.624 15.549 1.00 98.56 99 ALA A CA 1
ATOM 754 C C . ALA A 1 99 ? -1.992 -2.527 16.501 1.00 98.56 99 ALA A C 1
ATOM 756 O O . ALA A 1 99 ? -2.695 -2.813 17.479 1.00 98.56 99 ALA A O 1
ATOM 757 N N . GLN A 1 100 ? -1.700 -1.259 16.196 1.00 98.38 100 GLN A N 1
ATOM 758 C CA . GLN A 1 100 ? -2.219 -0.118 16.946 1.00 98.38 100 GLN A CA 1
ATOM 759 C C . GLN A 1 100 ? -3.746 -0.033 16.842 1.00 98.38 100 GLN A C 1
ATOM 761 O O . GLN A 1 100 ? -4.419 0.067 17.871 1.00 98.38 100 GLN A O 1
ATOM 766 N N . ARG A 1 101 ? -4.306 -0.135 15.629 1.00 98.06 101 ARG A N 1
ATOM 767 C CA . ARG A 1 101 ? -5.761 -0.111 15.414 1.00 98.06 101 ARG A CA 1
ATOM 768 C C . ARG A 1 101 ? -6.454 -1.274 16.113 1.00 98.06 101 ARG A C 1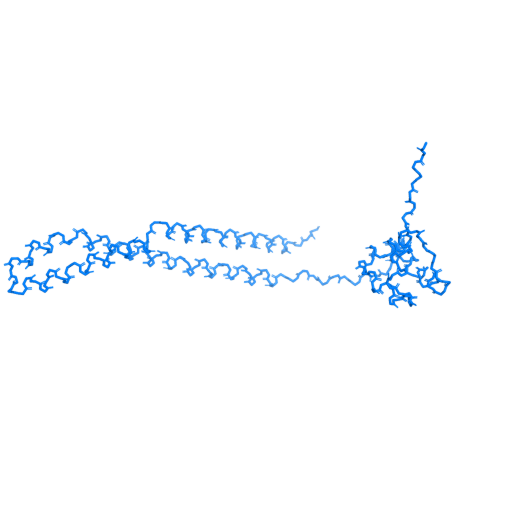
ATOM 770 O O . ARG A 1 101 ? -7.454 -1.057 16.785 1.00 98.06 101 ARG A O 1
ATOM 777 N N . GLN A 1 102 ? -5.897 -2.482 16.043 1.00 98.25 102 GLN A N 1
ATOM 778 C CA . GLN A 1 102 ? -6.424 -3.650 16.760 1.00 98.25 102 GLN A CA 1
ATOM 779 C C . GLN A 1 102 ? -6.456 -3.423 18.277 1.00 98.25 102 GLN A C 1
ATOM 781 O O . GLN A 1 102 ? -7.460 -3.707 18.934 1.00 98.25 102 GLN A O 1
ATOM 786 N N . THR A 1 103 ? -5.387 -2.844 18.830 1.00 98.25 103 THR A N 1
ATOM 787 C CA . THR A 1 103 ? -5.320 -2.486 20.252 1.00 98.25 103 THR A CA 1
ATOM 788 C C . THR A 1 103 ? -6.391 -1.455 20.619 1.00 98.25 103 THR A C 1
ATOM 790 O O . THR A 1 103 ? -7.087 -1.627 21.623 1.00 98.25 103 THR A O 1
ATOM 793 N N . GLN A 1 104 ? -6.567 -0.411 19.805 1.00 98.19 104 GLN A N 1
ATOM 794 C CA . GLN A 1 104 ? -7.598 0.616 19.998 1.00 98.19 104 GLN A CA 1
ATOM 795 C C . GLN A 1 104 ? -9.010 0.023 19.933 1.00 98.19 104 GLN A C 1
ATOM 797 O O . GLN A 1 104 ? -9.812 0.262 20.835 1.00 98.19 104 GLN A O 1
ATOM 802 N N . THR A 1 105 ? -9.300 -0.824 18.942 1.00 98.44 105 THR A N 1
ATOM 803 C CA . THR A 1 105 ? -10.577 -1.543 18.828 1.00 98.44 105 THR A CA 1
ATOM 804 C C . THR A 1 105 ? -10.875 -2.342 20.093 1.00 98.44 105 THR A C 1
ATOM 806 O O . THR A 1 105 ? -11.960 -2.206 20.658 1.00 98.44 105 THR A O 1
ATOM 809 N N . ALA A 1 106 ? -9.902 -3.103 20.603 1.00 98.06 106 ALA A N 1
ATOM 810 C CA . ALA A 1 106 ? -10.063 -3.866 21.840 1.00 98.06 106 ALA A CA 1
ATOM 811 C C . ALA A 1 106 ? -10.274 -2.967 23.074 1.00 98.06 106 ALA A C 1
ATOM 813 O O . ALA A 1 106 ? -10.968 -3.351 24.017 1.00 98.06 106 ALA A O 1
ATOM 814 N N . GLN A 1 107 ? -9.670 -1.775 23.118 1.00 98.25 107 GLN A N 1
ATOM 815 C CA . GLN A 1 107 ? -9.910 -0.801 24.188 1.00 98.25 107 GLN A CA 1
ATOM 816 C C . GLN A 1 107 ? -11.325 -0.216 24.113 1.00 98.25 107 GLN A C 1
ATOM 818 O O . GLN A 1 107 ? -12.013 -0.171 25.132 1.00 98.25 107 GLN A O 1
ATOM 823 N N . TYR A 1 108 ? -11.786 0.196 22.930 1.00 98.44 108 TYR A N 1
ATOM 824 C CA . TYR A 1 108 ? -13.136 0.735 22.752 1.00 98.44 108 TYR A CA 1
ATOM 825 C C . TYR A 1 108 ? -14.219 -0.312 23.020 1.00 98.44 108 TYR A C 1
ATOM 827 O O . TYR A 1 108 ? -15.197 -0.007 23.700 1.00 98.44 108 TYR A O 1
ATOM 835 N N . GLN A 1 109 ? -14.019 -1.558 22.581 1.00 98.25 109 GLN A N 1
ATOM 836 C CA . GLN A 1 109 ? -14.912 -2.672 22.909 1.00 98.25 109 GLN A CA 1
ATOM 837 C C . GLN A 1 109 ? -15.019 -2.880 24.420 1.00 98.25 109 GLN A C 1
ATOM 839 O O . GLN A 1 109 ? -16.128 -2.917 24.947 1.00 98.25 109 GLN A O 1
ATOM 844 N N . ARG A 1 110 ? -13.884 -2.934 25.133 1.00 98.56 110 ARG A N 1
ATOM 845 C CA . ARG A 1 110 ? -13.876 -3.050 26.600 1.00 98.56 110 ARG A CA 1
ATOM 846 C C . ARG A 1 110 ? -14.625 -1.901 27.270 1.00 98.56 110 ARG A C 1
ATOM 848 O O . ARG A 1 110 ? -15.421 -2.156 28.164 1.00 98.56 110 ARG A O 1
ATOM 855 N N . ARG A 1 111 ? -14.427 -0.657 26.814 1.00 97.94 111 ARG A N 1
ATOM 856 C CA . ARG A 1 111 ? -15.155 0.513 27.340 1.00 97.94 111 ARG A CA 1
ATOM 857 C C . ARG A 1 111 ? -16.665 0.367 27.179 1.00 97.94 111 ARG A C 1
ATOM 859 O O . ARG A 1 111 ? -17.391 0.642 28.123 1.00 97.94 111 ARG A O 1
ATOM 866 N N . LEU A 1 112 ? -17.137 -0.066 26.009 1.00 98.25 112 LEU A N 1
ATOM 867 C CA . LEU A 1 112 ? -18.571 -0.254 25.768 1.00 98.25 112 LEU A CA 1
ATOM 868 C C . LEU A 1 112 ? -19.152 -1.423 26.570 1.00 98.25 112 LEU A C 1
ATOM 870 O O . LEU A 1 112 ? -20.287 -1.336 27.026 1.00 98.25 112 LEU A O 1
ATOM 874 N N . GLN A 1 113 ? -18.377 -2.489 26.778 1.00 98.38 113 GLN A N 1
ATOM 875 C CA . GLN A 1 113 ? -18.789 -3.640 27.585 1.00 98.38 113 GLN A CA 1
ATOM 876 C C . GLN A 1 113 ? -18.923 -3.296 29.075 1.00 98.38 113 GLN A C 1
ATOM 878 O O . GLN A 1 113 ? -19.842 -3.783 29.728 1.00 98.38 113 GLN A O 1
ATOM 883 N N . THR A 1 114 ? -18.035 -2.461 29.623 1.00 98.19 114 THR A N 1
ATOM 884 C CA . THR A 1 114 ? -18.059 -2.091 31.051 1.00 98.19 114 THR A CA 1
ATOM 885 C C . THR A 1 114 ? -19.011 -0.939 31.367 1.00 98.19 114 THR A C 1
ATOM 887 O O . THR A 1 114 ? -19.393 -0.755 32.523 1.00 98.19 114 THR A O 1
ATOM 890 N N . LEU A 1 115 ? -19.424 -0.175 30.355 1.00 97.75 115 LEU A N 1
ATOM 891 C CA . LEU A 1 115 ? -20.231 1.036 30.502 1.00 97.75 115 LEU A CA 1
ATOM 892 C C . LEU A 1 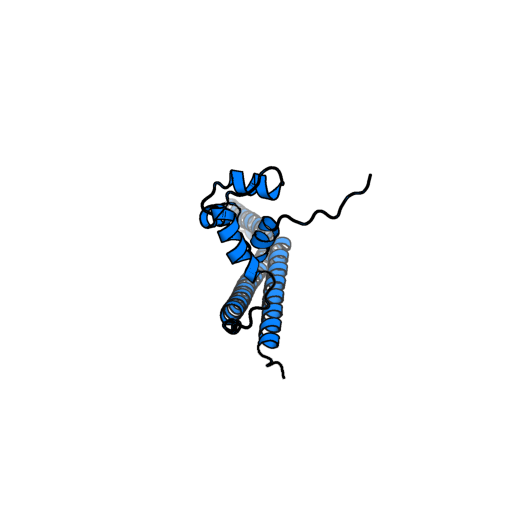115 ? -21.546 0.835 31.282 1.00 97.75 115 LEU A C 1
ATOM 894 O O . LEU A 1 115 ? -21.817 1.636 32.178 1.00 97.75 115 LEU A O 1
ATOM 898 N N . PRO A 1 116 ? -22.343 -0.228 31.039 1.00 98.00 116 PRO A N 1
ATOM 899 C CA . PRO A 1 116 ? -23.567 -0.470 31.804 1.00 98.00 116 PRO A CA 1
ATOM 900 C C . PRO A 1 116 ? -23.310 -0.678 33.302 1.00 98.00 116 PRO A C 1
ATOM 902 O O . PRO A 1 116 ? -24.038 -0.134 34.131 1.00 98.00 116 PRO A O 1
ATOM 905 N N . ALA A 1 117 ? -22.249 -1.411 33.656 1.00 97.38 117 ALA A N 1
ATOM 906 C CA . ALA A 1 117 ? -21.869 -1.629 35.051 1.00 97.38 117 ALA A CA 1
ATOM 907 C C . ALA A 1 117 ? -21.412 -0.323 35.722 1.00 97.38 117 ALA A C 1
ATOM 909 O O . ALA A 1 117 ? -21.759 -0.067 36.873 1.00 97.38 117 ALA A O 1
ATOM 910 N N . LEU A 1 118 ? -20.698 0.542 34.990 1.00 96.44 118 LEU A N 1
ATOM 911 C CA . LEU A 1 118 ? -20.309 1.864 35.490 1.00 96.44 118 LEU A CA 1
ATOM 912 C C . LEU A 1 118 ? -21.521 2.775 35.720 1.00 96.44 118 LEU A C 1
ATOM 914 O O . LEU A 1 118 ? -21.577 3.444 36.748 1.00 96.44 118 LEU A O 1
ATOM 918 N N . TYR A 1 119 ? -22.511 2.770 34.819 1.00 96.25 119 TYR A N 1
ATOM 919 C CA . TYR A 1 119 ? -23.761 3.506 35.040 1.00 96.25 119 TYR A CA 1
ATOM 920 C C . TYR A 1 119 ? -24.470 3.047 36.319 1.00 96.25 119 TYR A C 1
ATOM 922 O O . TYR A 1 119 ? -24.895 3.887 37.108 1.00 96.25 119 TYR A O 1
ATOM 930 N N . GLN A 1 120 ? -24.578 1.733 36.544 1.00 95.94 120 GLN A N 1
ATOM 931 C CA . GLN A 1 120 ? -25.239 1.180 37.731 1.00 95.94 120 GLN A CA 1
ATOM 932 C C . GLN A 1 120 ? -24.490 1.495 39.029 1.00 95.94 120 GLN A C 1
ATOM 934 O O . GLN A 1 120 ? -25.122 1.804 40.035 1.00 95.94 120 GLN A O 1
ATOM 939 N N . ALA A 1 121 ? -23.158 1.429 39.012 1.00 95.38 121 ALA A N 1
ATOM 940 C CA . ALA A 1 121 ? -22.344 1.650 40.202 1.00 95.38 121 ALA A CA 1
ATOM 941 C C . ALA A 1 121 ? -22.245 3.134 40.596 1.00 95.38 121 ALA A C 1
ATOM 943 O O . ALA A 1 121 ? -22.256 3.456 41.785 1.00 95.38 121 ALA A O 1
ATOM 944 N N . LEU A 1 122 ? -22.137 4.036 39.613 1.00 93.94 122 LEU A N 1
ATOM 945 C CA . LEU A 1 122 ? -21.794 5.439 39.858 1.00 93.94 122 LEU A CA 1
ATOM 946 C C . LEU A 1 122 ? -23.017 6.357 39.974 1.00 93.94 122 LEU A C 1
ATOM 948 O O . LEU A 1 122 ? -23.026 7.224 40.838 1.00 93.94 122 LEU A O 1
ATOM 952 N N . LEU A 1 123 ? -24.069 6.170 39.164 1.00 92.06 123 LEU A N 1
ATOM 953 C CA . LEU A 1 123 ? -25.214 7.098 39.168 1.00 92.06 123 LEU A CA 1
ATOM 954 C C . LEU A 1 123 ? -25.942 7.213 40.522 1.00 92.06 123 LEU A C 1
ATOM 956 O O . LEU A 1 123 ? -26.318 8.331 40.870 1.00 92.06 123 LEU A O 1
ATOM 960 N N . PRO A 1 124 ? -26.167 6.127 41.292 1.00 89.00 124 PRO A N 1
ATOM 961 C CA . PRO A 1 124 ? -26.871 6.224 42.573 1.00 89.00 124 PRO A CA 1
ATOM 962 C C . PRO A 1 124 ? -26.004 6.764 43.718 1.00 89.00 124 PRO A C 1
ATOM 964 O O . PRO A 1 124 ? -26.540 7.185 44.738 1.00 89.00 124 PRO A O 1
ATOM 967 N N . THR A 1 125 ? -24.677 6.686 43.590 1.00 82.56 125 THR A N 1
ATOM 968 C CA . THR A 1 125 ? -23.730 6.924 44.692 1.00 82.56 125 THR A CA 1
ATOM 969 C C . THR A 1 125 ? -23.095 8.310 44.648 1.00 82.56 125 THR A C 1
ATOM 971 O O . THR A 1 125 ? -22.624 8.797 45.674 1.00 82.56 125 THR A O 1
ATOM 974 N N . THR A 1 126 ? -23.090 8.969 43.488 1.00 82.19 126 THR A N 1
ATOM 975 C CA . THR A 1 126 ? -22.490 10.297 43.330 1.00 82.19 126 THR A CA 1
ATOM 976 C C . THR A 1 126 ? -23.487 11.423 43.618 1.00 82.19 126 THR A C 1
ATOM 978 O O . THR A 1 126 ? -24.555 11.434 43.000 1.00 82.19 126 THR A O 1
ATOM 981 N N . PRO A 1 127 ? -23.133 12.423 44.451 1.00 81.25 127 PRO A N 1
ATOM 982 C CA . PRO A 1 127 ? -23.943 13.633 44.612 1.00 81.25 127 PRO A CA 1
ATOM 983 C C . PRO A 1 127 ? -24.086 14.408 43.286 1.00 81.25 127 PRO A C 1
ATOM 985 O O . PRO A 1 127 ? -25.163 14.922 42.997 1.00 81.25 127 PRO A O 1
ATOM 988 N N . ASP A 1 128 ? -23.063 14.366 42.420 1.00 87.44 128 ASP A N 1
ATOM 989 C CA . ASP A 1 128 ? -23.050 14.980 41.081 1.00 87.44 128 ASP A CA 1
ATOM 990 C C . ASP A 1 128 ? -23.424 13.982 39.967 1.00 87.44 128 ASP A C 1
ATOM 992 O O . ASP A 1 128 ? -22.728 13.811 38.957 1.00 87.44 128 ASP A O 1
ATOM 996 N N . GLY A 1 129 ? -24.545 13.277 40.142 1.00 90.44 129 GLY A N 1
ATOM 997 C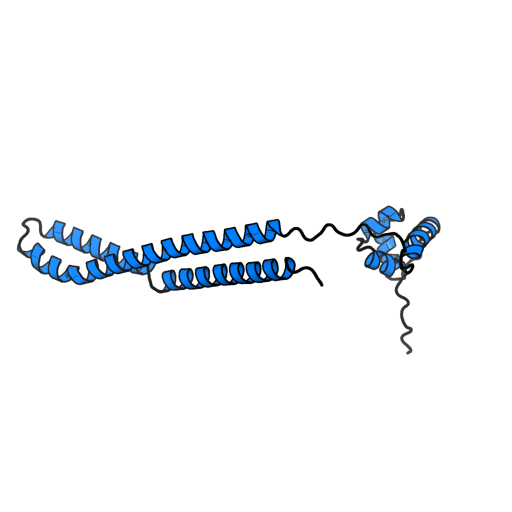 CA . GLY A 1 129 ? -24.997 12.246 39.197 1.00 90.44 129 GLY A CA 1
ATOM 998 C C . GLY A 1 129 ? -25.192 12.752 37.758 1.00 90.44 129 GLY A C 1
ATOM 999 O O . GLY A 1 129 ? -24.983 12.000 36.804 1.00 90.44 129 GLY A O 1
ATOM 1000 N N . ALA A 1 130 ? -25.535 14.033 37.575 1.00 92.38 130 ALA A N 1
ATOM 1001 C CA . ALA A 1 130 ? -25.701 14.641 36.254 1.00 92.38 130 ALA A CA 1
ATOM 1002 C C . ALA A 1 130 ? -24.368 14.790 35.497 1.00 92.38 130 ALA A C 1
ATOM 1004 O O . ALA A 1 130 ? -24.285 14.410 34.327 1.00 92.38 130 ALA A O 1
ATOM 1005 N N . GLU A 1 131 ? -23.316 15.282 36.157 1.00 94.31 131 GLU A N 1
ATOM 1006 C CA . GLU A 1 131 ? -21.986 15.424 35.549 1.00 94.31 131 GLU A CA 1
ATOM 1007 C C . GLU A 1 131 ? -21.380 14.057 35.227 1.00 94.31 131 GLU A C 1
ATOM 1009 O O . GLU A 1 131 ? -20.889 13.824 34.118 1.00 94.31 131 GLU A O 1
ATOM 1014 N N . THR A 1 132 ? -21.513 13.112 36.162 1.00 94.38 132 THR A N 1
ATOM 1015 C CA . THR A 1 132 ? -21.073 11.723 35.985 1.00 94.38 132 THR A CA 1
ATOM 1016 C C . THR A 1 132 ? -21.757 11.076 34.778 1.00 94.38 132 THR A C 1
ATOM 1018 O O . THR A 1 132 ? -21.103 10.436 33.950 1.00 94.38 132 THR A O 1
ATOM 1021 N N . LYS A 1 133 ? -23.071 11.291 34.617 1.00 95.62 133 LYS A N 1
ATOM 1022 C CA . LYS A 1 133 ? -23.831 10.811 33.456 1.00 95.62 133 LYS A CA 1
ATOM 1023 C C . LYS A 1 133 ? -23.308 11.397 32.144 1.00 95.62 133 LYS A C 1
ATOM 1025 O O . LYS A 1 133 ? -23.106 10.643 31.194 1.00 95.62 133 LYS A O 1
ATOM 1030 N N . LEU A 1 134 ? -23.073 12.710 32.082 1.00 96.75 134 LEU A N 1
ATOM 1031 C CA . LEU A 1 134 ? -22.550 13.375 30.882 1.00 96.75 134 LEU A CA 1
ATOM 1032 C C . LEU A 1 134 ? -21.160 12.850 30.502 1.00 96.75 134 LEU A C 1
ATOM 1034 O O . LEU A 1 134 ? -20.879 12.611 29.325 1.00 96.75 134 LEU A O 1
ATOM 1038 N N . TRP A 1 135 ? -20.297 12.618 31.490 1.00 96.62 135 TRP A N 1
ATOM 1039 C CA . TRP A 1 135 ? -18.978 12.036 31.262 1.00 96.62 135 TRP A CA 1
ATOM 1040 C C . TRP A 1 135 ? -19.059 10.604 30.707 1.00 96.62 135 TRP A C 1
ATOM 1042 O O . TRP A 1 135 ? -18.383 10.293 29.722 1.00 96.62 135 TRP A O 1
ATOM 1052 N N . LEU A 1 136 ? -19.933 9.753 31.259 1.00 97.62 136 LEU A N 1
ATOM 1053 C CA . LEU A 1 136 ? -20.162 8.396 30.745 1.00 97.62 136 LEU A CA 1
ATOM 1054 C C . LEU A 1 136 ? -20.705 8.410 29.305 1.00 97.62 136 LEU A C 1
ATOM 1056 O O . LEU A 1 136 ? -20.209 7.667 28.456 1.00 97.62 136 LEU A O 1
ATOM 1060 N N . GLN A 1 137 ? -21.646 9.307 28.994 1.00 98.12 137 GLN A N 1
ATOM 1061 C CA . GLN A 1 137 ? -22.170 9.493 27.633 1.00 98.12 137 GLN A CA 1
ATOM 1062 C C . GLN A 1 137 ? -21.087 9.950 26.649 1.00 98.12 137 GLN A C 1
ATOM 1064 O O . GLN A 1 137 ? -21.040 9.491 25.502 1.00 98.12 137 GLN A O 1
ATOM 1069 N N . LYS A 1 138 ? -20.179 10.828 27.089 1.00 98.25 138 LYS A N 1
ATOM 1070 C CA . LYS A 1 138 ? -19.029 11.256 26.286 1.00 98.25 138 LYS A CA 1
ATOM 1071 C C . LYS A 1 138 ? -18.109 10.078 25.969 1.00 98.25 138 LYS A C 1
ATOM 1073 O O . LYS A 1 138 ? -17.724 9.916 24.812 1.00 98.25 138 LYS A O 1
ATOM 1078 N N . ILE A 1 139 ? -17.788 9.240 26.958 1.00 97.94 139 ILE A N 1
ATOM 1079 C CA . ILE A 1 139 ? -16.966 8.035 26.754 1.00 97.94 139 ILE A CA 1
ATOM 1080 C C . ILE A 1 139 ? -17.644 7.061 25.794 1.00 97.94 139 ILE A C 1
ATOM 1082 O O . ILE A 1 139 ? -16.979 6.530 24.903 1.00 97.94 139 ILE A O 1
ATOM 1086 N N . GLU A 1 140 ? -18.951 6.846 25.945 1.00 98.50 140 GLU A N 1
ATOM 1087 C CA . GLU A 1 140 ? -19.727 5.989 25.052 1.00 98.50 140 GLU A CA 1
ATOM 1088 C C . GLU A 1 140 ? -19.652 6.484 23.605 1.00 98.50 140 GLU A C 1
ATOM 1090 O O . GLU A 1 140 ? -19.316 5.722 22.696 1.00 98.50 140 GLU A O 1
ATOM 1095 N N . THR A 1 141 ? -19.909 7.777 23.404 1.00 98.50 141 THR A N 1
ATOM 1096 C CA . THR A 1 141 ? -19.878 8.420 22.086 1.00 98.50 141 THR A CA 1
ATOM 1097 C C . THR A 1 141 ? -18.494 8.298 21.452 1.00 98.50 141 THR A C 1
ATOM 1099 O O . THR A 1 141 ? -18.375 7.874 20.303 1.00 98.50 141 THR A O 1
ATOM 1102 N N . GLN A 1 142 ? -17.434 8.589 22.213 1.00 98.44 142 GLN A N 1
ATOM 1103 C CA . GLN A 1 142 ? -16.051 8.452 21.753 1.00 98.44 142 GLN A CA 1
ATOM 1104 C C . GLN A 1 142 ? -15.701 7.008 21.381 1.00 98.44 142 GLN A C 1
ATOM 1106 O O . GLN A 1 142 ? -15.054 6.782 20.362 1.00 98.44 142 GLN A O 1
ATOM 1111 N N . ALA A 1 143 ? -16.124 6.024 22.179 1.00 98.25 143 ALA A N 1
ATOM 1112 C CA . ALA A 1 143 ? -15.834 4.621 21.906 1.00 98.25 143 ALA A CA 1
ATOM 1113 C C . ALA A 1 143 ? -16.586 4.103 20.673 1.00 98.25 143 ALA A C 1
ATOM 1115 O O . ALA A 1 143 ? -15.997 3.405 19.850 1.00 98.25 143 ALA A O 1
ATOM 1116 N N . ARG A 1 144 ? -17.858 4.484 20.500 1.00 98.31 144 ARG A N 1
ATOM 1117 C CA . ARG A 1 144 ? -18.636 4.154 19.296 1.00 98.31 144 ARG A CA 1
ATOM 1118 C C . ARG A 1 144 ? -18.004 4.760 18.045 1.00 98.31 144 ARG A C 1
ATOM 1120 O O . ARG A 1 144 ? -17.840 4.053 17.058 1.00 98.31 144 ARG A O 1
ATOM 1127 N N . HIS A 1 145 ? -17.612 6.033 18.102 1.00 98.19 145 HIS A N 1
ATOM 1128 C CA . HIS A 1 145 ? -16.949 6.703 16.985 1.00 98.19 145 HIS A CA 1
ATOM 1129 C C . HIS A 1 145 ? -15.604 6.047 16.642 1.00 98.19 145 HIS A C 1
ATOM 1131 O O . HIS A 1 145 ? -15.381 5.667 15.495 1.00 98.19 145 HIS A O 1
ATOM 1137 N N . GLY A 1 146 ? -14.759 5.797 17.646 1.00 97.50 146 GLY A N 1
ATOM 1138 C CA . GLY A 1 146 ? -13.470 5.135 17.446 1.00 97.50 146 GLY A CA 1
ATOM 1139 C C . GLY A 1 146 ? -13.589 3.724 16.859 1.00 97.50 146 GLY A C 1
ATOM 1140 O O . GLY A 1 146 ? -12.744 3.312 16.071 1.00 97.50 146 GLY A O 1
ATOM 1141 N N . LEU A 1 147 ? -14.661 2.978 17.157 1.00 98.12 147 LEU A N 1
ATOM 1142 C CA . LEU A 1 147 ? -14.908 1.678 16.518 1.00 98.12 147 LEU A CA 1
ATOM 1143 C C . LEU A 1 147 ? -15.257 1.773 15.032 1.00 98.12 147 LEU A C 1
ATOM 1145 O O . LEU A 1 147 ? -14.978 0.826 14.299 1.00 98.12 147 LEU A O 1
ATOM 1149 N N . VAL A 1 148 ? -15.846 2.882 14.581 1.00 97.50 148 VAL A N 1
ATOM 1150 C CA . VAL A 1 148 ? -16.089 3.119 13.152 1.00 97.50 148 VAL A CA 1
ATOM 1151 C C . VAL A 1 148 ? -14.760 3.390 12.439 1.00 97.50 148 VAL A C 1
ATOM 1153 O O . VAL A 1 148 ? -14.490 2.786 11.404 1.00 97.50 148 VAL A O 1
ATOM 1156 N N . GLU A 1 149 ? -13.892 4.221 13.021 1.00 96.56 149 GLU A N 1
ATOM 1157 C CA . GLU A 1 149 ? -12.594 4.593 12.432 1.00 96.56 149 GLU A CA 1
ATOM 1158 C C . GLU A 1 149 ? -11.567 3.444 12.435 1.00 96.56 149 GLU A C 1
ATOM 1160 O O . GLU A 1 149 ? -10.847 3.216 11.457 1.00 96.56 149 GLU A O 1
ATOM 1165 N N . CYS A 1 150 ? -11.504 2.689 13.532 1.00 96.50 150 CYS A N 1
ATOM 1166 C CA . CYS A 1 150 ? -10.596 1.552 13.718 1.00 96.50 150 CYS A CA 1
ATOM 1167 C C . CYS A 1 150 ? -11.254 0.211 13.344 1.00 96.50 150 CYS A C 1
ATOM 1169 O O . CYS A 1 150 ? -10.746 -0.851 13.709 1.00 96.50 150 CYS A O 1
ATOM 1171 N N . GLY A 1 151 ? -12.408 0.248 12.672 1.00 94.75 151 GLY A N 1
ATOM 1172 C CA . GLY A 1 151 ? -13.258 -0.912 12.427 1.00 94.75 151 GLY A CA 1
ATOM 1173 C C . GLY A 1 151 ? -12.640 -1.993 11.529 1.00 94.75 151 GLY A C 1
ATOM 1174 O O . GLY A 1 151 ? -11.572 -1.804 10.937 1.00 94.75 151 GLY A O 1
ATOM 1175 N N . PRO A 1 152 ? -13.332 -3.137 11.370 1.00 96.56 152 PRO A N 1
ATOM 1176 C CA . PRO A 1 152 ? -12.828 -4.281 10.608 1.00 96.56 152 PRO A CA 1
ATOM 1177 C C . PRO A 1 152 ? -12.529 -3.941 9.143 1.00 96.56 152 PRO A C 1
ATOM 1179 O O . PRO A 1 152 ? -11.564 -4.454 8.588 1.00 96.56 152 PRO A O 1
ATOM 1182 N N . ALA A 1 153 ? -13.296 -3.035 8.526 1.00 96.88 153 ALA A N 1
ATOM 1183 C CA . ALA A 1 153 ? -13.051 -2.594 7.153 1.00 96.88 153 ALA A CA 1
ATOM 1184 C C . ALA A 1 153 ? -11.701 -1.868 7.006 1.00 96.88 153 ALA A C 1
ATOM 1186 O O . ALA A 1 153 ? -10.921 -2.191 6.112 1.00 96.88 153 ALA A O 1
ATOM 1187 N N . ALA A 1 154 ? -11.384 -0.938 7.915 1.00 96.06 154 ALA A N 1
ATOM 1188 C CA . ALA A 1 154 ? -10.106 -0.228 7.903 1.00 96.06 154 ALA A CA 1
ATOM 1189 C C . ALA A 1 154 ? -8.922 -1.185 8.134 1.00 96.06 154 ALA A C 1
ATOM 1191 O O . ALA A 1 154 ? -7.898 -1.094 7.458 1.00 96.06 154 ALA A O 1
ATOM 1192 N N . GLN A 1 155 ? -9.081 -2.151 9.044 1.00 98.31 155 GLN A N 1
ATOM 1193 C CA . GLN A 1 155 ? -8.073 -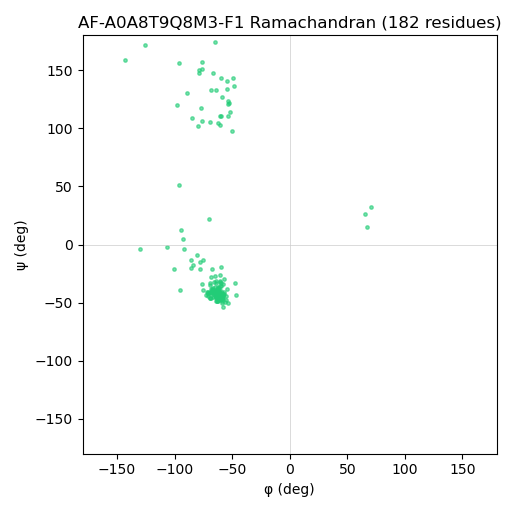3.186 9.296 1.00 98.31 155 GLN A CA 1
ATOM 1194 C C . GLN A 1 155 ? -7.884 -4.128 8.094 1.00 98.31 155 GLN A C 1
ATOM 1196 O O . GLN A 1 155 ? -6.751 -4.487 7.762 1.00 98.31 155 GLN A O 1
ATOM 1201 N N . ALA A 1 156 ? -8.967 -4.499 7.405 1.00 98.38 156 ALA A N 1
ATOM 1202 C CA . ALA A 1 156 ? -8.911 -5.321 6.199 1.00 98.38 156 ALA A CA 1
ATOM 1203 C C . ALA A 1 156 ? -8.167 -4.606 5.061 1.00 98.38 156 ALA A C 1
ATOM 1205 O O . ALA A 1 156 ? -7.316 -5.214 4.415 1.00 98.38 156 ALA A O 1
ATOM 1206 N N . LEU A 1 157 ? -8.412 -3.304 4.865 1.00 98.56 157 LEU A N 1
ATOM 1207 C CA . LEU A 1 157 ? -7.687 -2.500 3.876 1.00 98.56 157 LEU A CA 1
ATOM 1208 C C . LEU A 1 157 ? -6.177 -2.472 4.150 1.00 98.56 157 LEU A C 1
ATOM 1210 O O . LEU A 1 157 ? -5.388 -2.697 3.231 1.00 98.56 157 LEU A O 1
ATOM 1214 N N . LEU A 1 158 ? -5.768 -2.258 5.407 1.00 98.31 158 LEU A N 1
ATOM 1215 C CA . LEU A 1 158 ? -4.354 -2.331 5.793 1.00 98.31 158 LEU A CA 1
ATOM 1216 C C . LEU A 1 158 ? -3.767 -3.716 5.511 1.00 98.31 158 LEU A C 1
ATOM 1218 O O . LEU A 1 158 ? -2.684 -3.817 4.944 1.00 98.31 158 LEU A O 1
ATOM 1222 N N . THR A 1 159 ? -4.498 -4.778 5.849 1.00 98.69 159 THR A N 1
ATOM 1223 C CA . THR A 1 159 ? -4.068 -6.166 5.625 1.00 98.69 159 THR A CA 1
ATOM 1224 C C . THR A 1 159 ? -3.836 -6.454 4.139 1.00 98.69 159 THR A C 1
ATOM 1226 O O . THR A 1 159 ? -2.782 -6.971 3.772 1.00 98.69 159 THR A O 1
ATOM 1229 N N . VAL A 1 160 ? -4.772 -6.058 3.269 1.00 98.75 160 VAL A N 1
ATOM 1230 C CA . VAL A 1 160 ? -4.631 -6.200 1.808 1.00 98.75 160 VAL A CA 1
ATOM 1231 C C . VAL A 1 160 ? -3.429 -5.407 1.298 1.00 98.75 160 VAL A C 1
ATOM 1233 O O . VAL A 1 160 ? -2.653 -5.907 0.483 1.00 98.75 160 VAL A O 1
ATOM 1236 N N . ARG A 1 161 ? -3.231 -4.180 1.794 1.00 98.75 161 ARG A N 1
ATOM 1237 C CA . ARG A 1 161 ? -2.109 -3.335 1.373 1.00 98.75 161 AR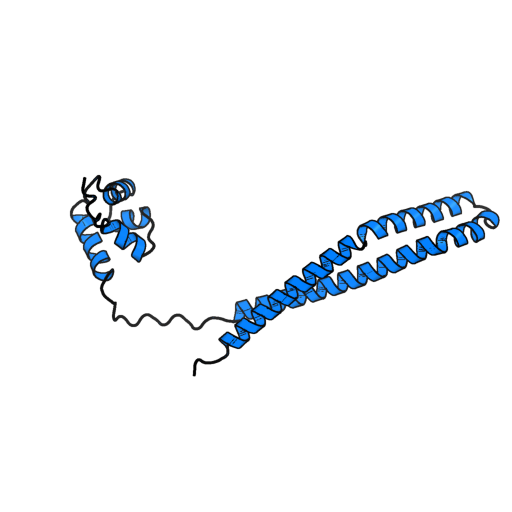G A CA 1
ATOM 1238 C C . ARG A 1 161 ? -0.757 -3.901 1.807 1.00 98.75 161 ARG A C 1
ATOM 1240 O O . ARG A 1 161 ? 0.183 -3.846 1.017 1.00 98.75 161 ARG A O 1
ATOM 1247 N N . ILE A 1 162 ? -0.669 -4.454 3.019 1.00 98.75 162 ILE A N 1
ATOM 1248 C CA . ILE A 1 162 ? 0.516 -5.175 3.504 1.00 98.75 162 ILE A CA 1
ATOM 1249 C C . ILE A 1 162 ? 0.818 -6.336 2.554 1.00 98.75 162 ILE A C 1
ATOM 1251 O O . ILE A 1 162 ? 1.913 -6.382 2.001 1.00 98.75 162 ILE A O 1
ATOM 1255 N N . ALA A 1 163 ? -0.163 -7.204 2.290 1.00 98.69 163 ALA A N 1
ATOM 1256 C CA . ALA A 1 163 ? 0.023 -8.368 1.424 1.00 98.69 163 ALA A CA 1
ATOM 1257 C C . ALA A 1 163 ? 0.510 -7.987 0.013 1.00 98.69 163 ALA A C 1
ATOM 1259 O O . ALA A 1 163 ? 1.410 -8.630 -0.524 1.00 98.69 163 ALA A O 1
ATOM 1260 N N . ALA A 1 164 ? -0.029 -6.909 -0.567 1.00 98.75 164 ALA A N 1
ATOM 1261 C CA . ALA A 1 164 ? 0.398 -6.417 -1.875 1.00 98.75 164 ALA A CA 1
ATOM 1262 C C . ALA A 1 164 ? 1.869 -5.958 -1.888 1.00 98.75 164 ALA A C 1
ATOM 1264 O O . ALA A 1 164 ? 2.620 -6.333 -2.786 1.00 98.75 164 ALA A O 1
ATOM 1265 N N . LEU A 1 165 ? 2.300 -5.184 -0.883 1.00 98.69 165 LEU A N 1
ATOM 1266 C CA . LEU A 1 165 ? 3.686 -4.703 -0.780 1.00 98.69 165 LEU A CA 1
ATOM 1267 C C . LEU A 1 165 ? 4.683 -5.849 -0.586 1.00 98.69 165 LEU A C 1
ATOM 1269 O O . LEU A 1 165 ? 5.797 -5.803 -1.105 1.00 98.69 165 LEU A O 1
ATOM 1273 N N . GLU A 1 166 ? 4.294 -6.877 0.162 1.00 98.62 166 GLU A N 1
ATOM 1274 C CA . GLU A 1 166 ? 5.136 -8.052 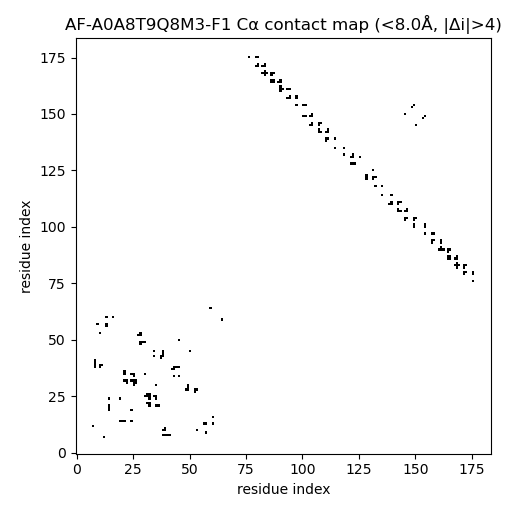0.374 1.00 98.62 166 GLU A CA 1
ATOM 1275 C C . GLU A 1 166 ? 5.246 -8.920 -0.865 1.00 98.62 166 GLU A C 1
ATOM 1277 O O . GLU A 1 166 ? 6.337 -9.391 -1.186 1.00 98.62 166 GLU A O 1
ATOM 1282 N N . PHE A 1 167 ? 4.138 -9.097 -1.583 1.00 98.69 167 PHE A N 1
ATOM 1283 C CA . PHE A 1 167 ? 4.148 -9.781 -2.865 1.00 98.69 167 PHE A CA 1
ATOM 1284 C C . PHE A 1 167 ? 5.087 -9.081 -3.854 1.00 98.69 167 PHE A C 1
ATOM 1286 O O . PHE A 1 167 ? 5.928 -9.734 -4.471 1.00 98.69 167 PHE A O 1
ATOM 1293 N N . GLU A 1 168 ? 5.000 -7.752 -3.950 1.00 98.56 168 GLU A N 1
ATOM 1294 C CA . GLU A 1 168 ? 5.876 -6.947 -4.800 1.00 98.56 168 GLU A CA 1
ATOM 1295 C C . GLU A 1 168 ? 7.349 -7.084 -4.388 1.00 98.56 168 GLU A C 1
ATOM 1297 O O . GLU A 1 168 ? 8.200 -7.376 -5.226 1.00 98.56 168 GLU A O 1
ATOM 1302 N N . ALA A 1 169 ? 7.663 -6.967 -3.093 1.00 98.50 169 ALA A N 1
ATOM 1303 C CA . ALA A 1 169 ? 9.026 -7.153 -2.592 1.00 98.50 169 ALA A CA 1
ATOM 1304 C C . ALA A 1 169 ? 9.580 -8.565 -2.864 1.00 98.50 169 ALA A C 1
ATOM 1306 O O . ALA A 1 169 ? 10.778 -8.724 -3.125 1.00 98.50 169 ALA A O 1
ATOM 1307 N N . ALA A 1 170 ? 8.726 -9.589 -2.806 1.00 98.31 170 ALA A N 1
ATOM 1308 C CA . ALA A 1 170 ? 9.095 -10.967 -3.104 1.00 98.31 170 ALA A CA 1
ATOM 1309 C C . ALA A 1 170 ? 9.353 -11.181 -4.602 1.00 98.31 170 ALA A C 1
ATOM 1311 O O . ALA A 1 170 ? 10.335 -11.830 -4.957 1.00 98.31 170 ALA A O 1
ATOM 1312 N N . GLU A 1 171 ? 8.518 -10.617 -5.480 1.00 98.25 171 GLU A N 1
ATOM 1313 C CA . GLU A 1 171 ? 8.721 -10.685 -6.934 1.00 98.25 171 GLU A CA 1
ATOM 1314 C C . GLU A 1 171 ? 10.008 -9.973 -7.345 1.00 98.25 171 GLU A C 1
ATOM 1316 O O . GLU A 1 171 ? 10.840 -10.533 -8.054 1.00 98.25 171 GLU A O 1
ATOM 1321 N N . VAL A 1 172 ? 10.239 -8.784 -6.797 1.00 97.25 172 VAL A N 1
ATOM 1322 C CA . VAL A 1 172 ? 11.492 -8.052 -6.973 1.00 97.25 172 VAL A CA 1
ATOM 1323 C C . VAL A 1 172 ? 12.694 -8.887 -6.513 1.00 97.25 172 VAL A C 1
ATOM 1325 O O . VAL A 1 172 ? 13.709 -8.949 -7.204 1.00 97.25 172 VAL A O 1
ATOM 1328 N N . GLY A 1 173 ? 12.574 -9.578 -5.376 1.00 96.62 173 GLY A N 1
ATOM 1329 C CA . GLY A 1 173 ? 13.602 -10.496 -4.884 1.00 96.62 173 GLY A CA 1
ATOM 1330 C C . GLY A 1 173 ? 13.885 -11.661 -5.836 1.00 96.62 173 GLY A C 1
ATOM 1331 O O . GLY A 1 173 ? 15.047 -12.015 -6.028 1.00 96.62 173 GLY A O 1
ATOM 1332 N N . ARG A 1 174 ? 12.850 -12.223 -6.478 1.00 96.25 174 ARG A N 1
ATOM 1333 C CA . ARG A 1 174 ? 13.003 -13.274 -7.500 1.00 96.25 174 ARG A CA 1
ATOM 1334 C C . ARG A 1 174 ? 13.749 -12.763 -8.729 1.00 96.25 174 ARG A C 1
ATOM 1336 O O . ARG A 1 174 ? 14.668 -13.433 -9.186 1.00 96.25 174 ARG A O 1
ATOM 1343 N N . GLN A 1 175 ? 13.405 -11.571 -9.216 1.00 93.94 175 GLN A N 1
ATOM 1344 C CA . GLN A 1 175 ? 14.084 -10.946 -10.357 1.00 93.94 175 GLN A CA 1
ATOM 1345 C C . GLN A 1 175 ? 15.560 -10.660 -10.052 1.00 93.94 175 GLN A C 1
ATOM 1347 O O . GLN A 1 175 ? 16.426 -10.947 -10.872 1.00 93.94 175 GLN A O 1
ATOM 1352 N N . LEU A 1 176 ? 15.862 -10.166 -8.846 1.00 93.94 176 LEU A N 1
ATOM 1353 C CA . LEU A 1 176 ? 17.238 -9.955 -8.387 1.00 93.94 176 LEU A CA 1
ATOM 1354 C C . LEU A 1 176 ? 18.031 -11.267 -8.302 1.00 93.94 176 LEU A C 1
ATOM 1356 O O . LEU A 1 176 ? 19.197 -11.297 -8.684 1.00 93.94 176 LEU A O 1
ATOM 1360 N N . ALA A 1 177 ? 17.410 -12.349 -7.823 1.00 92.19 177 ALA A N 1
ATOM 1361 C CA . ALA A 1 177 ? 18.048 -13.661 -7.750 1.00 92.19 177 ALA A CA 1
ATOM 1362 C C . ALA A 1 177 ? 18.296 -14.266 -9.141 1.00 92.19 177 ALA A C 1
ATOM 1364 O O . ALA A 1 177 ? 19.370 -14.811 -9.383 1.00 92.19 177 ALA A O 1
ATOM 1365 N N . ALA A 1 178 ? 17.335 -14.135 -10.061 1.00 90.25 178 ALA A N 1
ATOM 1366 C CA . ALA A 1 178 ? 17.475 -14.594 -11.441 1.00 90.25 178 ALA A CA 1
ATOM 1367 C C . ALA A 1 178 ? 18.545 -13.793 -12.199 1.00 90.25 178 ALA A C 1
ATOM 1369 O O . ALA A 1 178 ? 19.382 -14.370 -12.881 1.00 90.25 178 ALA A O 1
ATOM 1370 N N . GLY A 1 179 ? 18.564 -12.471 -12.018 1.00 85.06 179 GLY A N 1
ATOM 1371 C CA . GLY A 1 179 ? 19.557 -11.579 -12.611 1.00 85.06 179 GLY A CA 1
ATOM 1372 C C . GLY A 1 179 ? 20.982 -11.756 -12.084 1.00 85.06 179 GLY A C 1
ATOM 1373 O O . GLY A 1 179 ? 21.935 -11.365 -12.755 1.00 85.06 179 GLY A O 1
ATOM 1374 N N . ALA A 1 180 ? 21.134 -12.339 -10.892 1.00 72.62 180 ALA A N 1
ATOM 1375 C CA . ALA A 1 180 ? 22.426 -12.652 -10.288 1.00 72.62 180 ALA A CA 1
ATOM 1376 C C . ALA A 1 180 ? 22.999 -14.006 -10.736 1.00 72.62 180 ALA A C 1
ATOM 1378 O O . ALA A 1 180 ? 24.177 -14.264 -10.485 1.00 72.62 180 ALA A O 1
ATOM 1379 N N . GLN A 1 181 ? 22.205 -14.875 -11.375 1.00 63.16 181 GLN A N 1
ATOM 1380 C CA . GLN A 1 181 ? 22.733 -16.111 -11.944 1.00 63.16 181 GLN A CA 1
ATOM 1381 C C . GLN A 1 181 ? 23.469 -15.787 -13.253 1.00 63.16 181 GLN A C 1
ATOM 1383 O O . GLN A 1 181 ? 22.843 -15.294 -14.193 1.00 63.16 181 GLN A O 1
ATOM 1388 N N . PRO A 1 182 ? 24.789 -16.034 -13.341 1.00 52.19 182 PRO A N 1
ATOM 1389 C CA . PRO A 1 182 ? 25.489 -15.904 -14.607 1.00 52.19 182 PRO A CA 1
ATOM 1390 C C . PRO A 1 182 ? 24.927 -16.946 -15.578 1.00 52.19 182 PRO A C 1
ATOM 1392 O O . PRO A 1 182 ? 24.758 -18.110 -15.214 1.00 52.19 182 PRO A O 1
ATOM 1395 N N . VAL A 1 183 ? 24.621 -16.520 -16.804 1.00 52.97 183 VAL A N 1
ATOM 1396 C CA . VAL A 1 183 ? 24.327 -17.434 -17.913 1.00 52.97 183 VAL A CA 1
ATOM 1397 C C . VAL A 1 183 ? 25.574 -18.303 -18.101 1.00 52.97 183 VAL A C 1
ATOM 1399 O O . VAL A 1 183 ? 26.635 -17.771 -18.428 1.00 52.97 183 VAL A O 1
ATOM 1402 N N . ALA A 1 184 ? 25.454 -19.591 -17.767 1.00 39.59 184 ALA A N 1
ATOM 1403 C CA . ALA A 1 184 ? 26.526 -20.585 -17.843 1.00 39.59 184 ALA A CA 1
ATOM 1404 C C . ALA A 1 184 ? 26.844 -20.981 -19.289 1.00 39.59 184 ALA A C 1
ATOM 1406 O O . ALA A 1 184 ? 25.898 -21.008 -20.111 1.00 39.59 184 ALA A O 1
#

Solvent-accessible surface area (backbone atoms only — not comparable to full-atom values): 10483 Å² total; per-residue (Å²): 139,82,84,69,84,75,76,73,44,67,67,51,53,48,30,61,75,71,68,53,53,62,56,60,52,11,61,74,40,73,51,53,44,69,55,47,56,32,32,61,69,71,74,44,80,74,57,70,76,29,47,56,49,48,48,62,57,49,66,56,75,77,46,84,67,86,62,82,70,78,74,73,75,74,84,78,59,62,67,55,55,53,49,29,54,48,29,49,54,51,29,52,53,46,50,52,51,45,54,48,33,54,52,50,36,55,50,29,51,50,51,61,69,47,43,64,59,49,51,66,63,43,48,85,71,42,94,58,32,68,62,54,48,53,52,52,51,49,51,49,52,52,28,56,51,48,40,65,70,40,20,72,68,54,48,49,53,47,52,54,52,32,53,52,29,49,52,51,27,49,51,47,49,50,52,54,54,57,72,66,54,75,88,127

Secondary structure (DSSP, 8-state):
---------HHHHHHHHHT--HHHHHHHHTS-HHHHHHHHTTSSPPPHHHHHHHHHHHTTSSS---S---PPPPP--HHHHHHHHHHHHHHHHHHHHHHHHHHHHHHHHHHHHHHHHHHHHHTTT-TTHHHHHHHHHHHHHHHHHHHHHTSHHHHHHHHHHHHHHHHHHHHHHHHHHHHTS---

Organism: NCBI:txid2932248

Nearest PDB structures (foldseek):
  6s1k-assembly1_K  TM=7.720E-01  e=4.140E+00  Escherichia coli str. K-12 substr. MG1655star
  6s1k-assembly1_E  TM=7.453E-01  e=5.583E+00  Escherichia coli str. K-12 substr. MG1655star
  3hai-assembly1_B  TM=4.368E-01  e=4.140E+00  Homo sapiens
  4bne-assembly1_B  TM=4.205E-01  e=7.530E+00  Gallus gallus
  3zx6-assembly1_A  TM=3.019E-01  e=5.869E+00  Archaeoglobus fulgidus DSM 4304

Sequence (184 aa):
MAISPTAEPLLLVVRTYYGLAQQELADFLGVSRGLVALVETGRRTLPPPAEVRLALLSAHVSREATCPASSLPAPAWEPLQLHQRKCLRQAQGLRQELAQRQTQTAQYQRRLQTLPALYQALLPTTPDGAETKLWLQKIETQARHGLVECGPAAQALLTVRIAALEFEAAEVGRQLAAGAQPVA

Radius of gyration: 35.83 Å; Cα contacts (8 Å, |Δi|>4): 122; chains: 1; bounding box: 58×42×104 Å

Foldseek 3Di:
DDDPDPPQQLLVLLCVLVVHDLCRLCVQLVHDSVQSVCSRVVNDDDDPSSVVSSVVSSVPSPPPPPPPDPPDPQDDLVVLVVLLVVLVVVLVVLVVVLVVLVVLLVVLVVLLVCLVVQLVVDLVPDPPNVVSVVVSVVSNVVSVVSCVVSDPVVSVVSVVSSVVSVVSSVVSVVVVVVSPDPPD

pLDDT: mean 89.23, std 15.32, range [31.88, 98.75]

Mean predicted aligned error: 10.99 Å